Protein AF-0000000087148753 (afdb_homodimer)

Solvent-accessible surface area (backbone atoms only — not comparable to full-atom values): 14648 Å² total; per-residue (Å²): 104,34,32,36,29,50,37,60,86,54,74,33,38,34,55,34,51,36,53,43,49,53,50,16,62,44,61,68,29,41,32,33,37,38,36,49,36,58,39,89,50,54,66,66,56,50,50,50,52,49,48,50,47,49,29,72,44,61,61,63,65,78,74,50,46,77,41,78,38,68,36,71,54,53,94,77,53,53,53,61,51,65,26,47,51,52,50,49,52,40,65,72,70,57,41,62,32,37,32,32,56,31,52,58,64,38,91,91,64,56,36,46,68,39,64,36,51,47,50,38,70,25,62,52,91,44,35,34,33,39,24,68,25,59,71,71,74,81,126,104,35,31,37,28,50,39,60,84,54,76,36,37,35,54,36,52,36,51,44,49,52,50,14,61,44,62,68,29,40,34,33,38,38,36,48,35,58,38,90,48,54,65,66,57,49,49,50,50,49,48,48,47,49,31,72,44,60,61,64,63,79,74,51,46,79,40,79,39,69,36,70,52,53,94,76,55,51,52,62,51,63,27,48,49,53,50,49,51,42,64,74,69,60,38,63,32,38,31,33,55,31,51,58,66,36,89,90,66,55,37,48,68,40,64,36,49,46,49,38,68,25,63,53,92,44,36,35,33,39,24,68,24,59,71,73,75,84,126

Secondary structure (DSSP, 8-state):
-EEEEEE-S-GGGHHHHHHHHHHHHHTT-EEEEEEEEETTS-HHHHHHHHHHHHHHHHS--TTEEEEEEEE---SS--HHHHHHHHHHHHHHH--SEEEEEEE---SS------HHHHHHHHH-SS-EEEEEE------/-EEEEEE-S-GGGHHHHHHHHHHHHHTT-EEEEEEEEETTS-HHHHHHHHHHHHHHHHS--TTEEEEEEEE---S---HHHHHHHHHHHHHHH--SEEEEEEE---SS------HHHHHHHHH-SS-EEEEEE------

Structure (mmCIF, N/CA/C/O backbone):
data_AF-0000000087148753-model_v1
#
loop_
_entity.id
_entity.type
_entity.pdbx_description
1 polymer 'Universal stress protein'
#
loop_
_atom_site.group_PDB
_atom_site.id
_atom_site.type_symbol
_atom_site.label_atom_id
_atom_site.label_alt_id
_atom_site.label_comp_id
_atom_site.label_asym_id
_atom_site.label_entity_id
_atom_site.label_seq_id
_atom_site.pdbx_PDB_ins_code
_atom_site.Cartn_x
_atom_site.Cartn_y
_atom_site.Cartn_z
_atom_site.occupancy
_atom_site.B_iso_or_equiv
_atom_site.auth_seq_id
_atom_site.auth_comp_id
_atom_site.auth_asym_id
_atom_site.auth_atom_id
_atom_site.pdbx_PDB_model_num
ATOM 1 N N . MET A 1 1 ? 13.992 10.703 -6.164 1 91.69 1 MET A N 1
ATOM 2 C CA . MET A 1 1 ? 12.805 9.906 -5.863 1 91.69 1 MET A CA 1
ATOM 3 C C . MET A 1 1 ? 12.195 10.328 -4.527 1 91.69 1 MET A C 1
ATOM 5 O O . MET A 1 1 ? 12.914 10.789 -3.633 1 91.69 1 MET A O 1
ATOM 9 N N . VAL A 1 2 ? 10.867 10.383 -4.402 1 95.38 2 VAL A N 1
ATOM 10 C CA . VAL A 1 2 ? 10.18 10.953 -3.246 1 95.38 2 VAL A CA 1
ATOM 11 C C . VAL A 1 2 ? 9.133 9.977 -2.73 1 95.38 2 VAL A C 1
ATOM 13 O O . VAL A 1 2 ? 8.477 9.281 -3.518 1 95.38 2 VAL A O 1
ATOM 16 N N . ILE A 1 3 ? 9.023 9.883 -1.416 1 96.69 3 ILE A N 1
ATOM 17 C CA . ILE A 1 3 ? 7.926 9.172 -0.767 1 96.69 3 ILE A CA 1
ATOM 18 C C . ILE A 1 3 ? 7.094 10.156 0.057 1 96.69 3 ILE A C 1
ATOM 20 O O . ILE A 1 3 ? 7.641 10.977 0.795 1 96.69 3 ILE A O 1
ATOM 24 N N . LEU A 1 4 ? 5.758 10.125 -0.156 1 96.94 4 LEU A N 1
ATOM 25 C CA . LEU A 1 4 ? 4.82 10.977 0.573 1 96.94 4 LEU A CA 1
ATOM 26 C C . LEU A 1 4 ? 4.082 10.18 1.643 1 96.94 4 LEU A C 1
ATOM 28 O O . LEU A 1 4 ? 3.428 9.18 1.336 1 96.94 4 LEU A O 1
ATOM 32 N N . ALA A 1 5 ? 4.273 10.586 2.84 1 96.19 5 ALA A N 1
ATOM 33 C CA . ALA A 1 5 ? 3.502 10.008 3.934 1 96.19 5 ALA A CA 1
ATOM 34 C C . ALA A 1 5 ? 2.465 10.992 4.461 1 96.19 5 ALA A C 1
ATOM 36 O O . ALA A 1 5 ? 2.803 12.125 4.816 1 96.19 5 ALA A O 1
ATOM 37 N N . ALA A 1 6 ? 1.236 10.578 4.445 1 93.12 6 ALA A N 1
ATOM 38 C CA . ALA A 1 6 ? 0.162 11.398 4.996 1 93.12 6 ALA A CA 1
ATOM 39 C C . ALA A 1 6 ? -0.264 10.891 6.371 1 93.12 6 ALA A C 1
ATOM 41 O O . ALA A 1 6 ? -0.646 9.727 6.523 1 93.12 6 ALA A O 1
ATOM 42 N N . ILE A 1 7 ? -0.202 11.781 7.344 1 87.75 7 ILE A N 1
ATOM 43 C CA . ILE A 1 7 ? -0.542 11.391 8.703 1 87.75 7 ILE A CA 1
ATOM 44 C C . ILE A 1 7 ? -1.475 12.422 9.328 1 87.75 7 ILE A C 1
ATOM 46 O O . ILE A 1 7 ? -1.588 13.547 8.82 1 87.75 7 ILE A O 1
ATOM 50 N N . ASP A 1 8 ? -2.238 11.922 10.281 1 78.56 8 ASP A N 1
ATOM 51 C CA . ASP A 1 8 ? -3.072 12.836 11.062 1 78.56 8 ASP A CA 1
ATOM 52 C C . ASP A 1 8 ? -2.502 13.039 12.461 1 78.56 8 ASP A C 1
ATOM 54 O O . ASP A 1 8 ? -1.302 12.867 12.68 1 78.56 8 ASP A O 1
ATOM 58 N N . ARG A 1 9 ? -3.379 13.492 13.367 1 66.31 9 ARG A N 1
ATOM 59 C CA . ARG A 1 9 ? -2.9 13.867 14.703 1 66.31 9 ARG A CA 1
ATOM 60 C C . ARG A 1 9 ? -2.891 12.656 15.633 1 66.31 9 ARG A C 1
ATOM 62 O O . ARG A 1 9 ? -2.453 12.758 16.781 1 66.31 9 ARG A O 1
ATOM 69 N N . ASP A 1 10 ? -3.35 11.586 15.07 1 70.31 10 ASP A N 1
ATOM 70 C CA . ASP A 1 10 ? -3.424 10.391 15.906 1 70.31 10 ASP A CA 1
ATOM 71 C C . ASP A 1 10 ? -2.041 9.781 16.125 1 70.31 10 ASP A C 1
ATOM 73 O O . ASP A 1 10 ? -1.29 9.586 15.156 1 70.31 10 ASP A O 1
ATOM 77 N N . PRO A 1 11 ? -1.645 9.547 17.391 1 65.75 11 PRO A N 1
ATOM 78 C CA . PRO A 1 11 ? -0.365 8.898 17.688 1 65.75 11 PRO A CA 1
ATOM 79 C C . PRO A 1 11 ? -0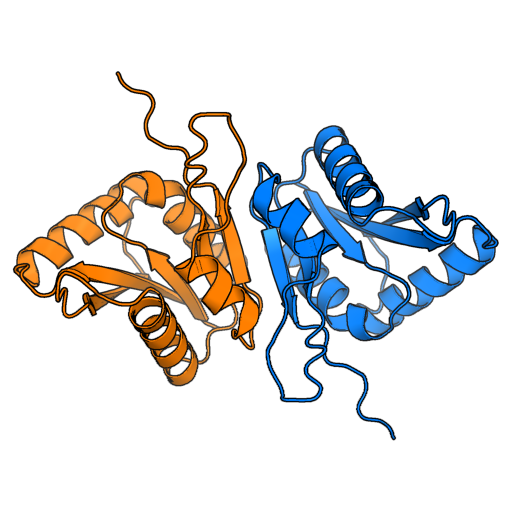.205 7.547 17 1 65.75 11 PRO A C 1
ATOM 81 O O . PRO A 1 11 ? 0.917 7.062 16.844 1 65.75 11 PRO A O 1
ATOM 84 N N . GLY A 1 12 ? -1.304 6.961 16.703 1 73.5 12 GLY A N 1
ATOM 85 C CA . GLY A 1 12 ? -1.252 5.691 15.992 1 73.5 12 GLY A CA 1
ATOM 86 C C . GLY A 1 12 ? -0.587 5.793 14.633 1 73.5 12 GLY A C 1
ATOM 87 O O . GLY A 1 12 ? -0.308 4.773 13.992 1 73.5 12 GLY A O 1
ATOM 88 N N . CYS A 1 13 ? -0.195 7.043 14.289 1 84.06 13 CYS A N 1
ATOM 89 C CA . CYS A 1 13 ? 0.396 7.203 12.969 1 84.06 13 CYS A CA 1
ATOM 90 C C . CYS A 1 13 ? 1.899 6.957 13.008 1 84.06 13 CYS A C 1
ATOM 92 O O . CYS A 1 13 ? 2.578 7.074 11.984 1 84.06 13 CYS A O 1
ATOM 94 N N . LYS A 1 14 ? 2.43 6.648 14.156 1 87.12 14 LYS A N 1
ATOM 95 C CA . LYS A 1 14 ? 3.855 6.355 14.289 1 87.12 14 LYS A CA 1
ATOM 96 C C . LYS A 1 14 ? 4.289 5.273 13.305 1 87.12 14 LYS A C 1
ATOM 98 O O . LYS A 1 14 ? 5.352 5.379 12.688 1 87.12 14 LYS A O 1
ATOM 103 N N . GLY A 1 15 ? 3.447 4.293 13.203 1 90.69 15 GLY A N 1
ATOM 104 C CA . GLY A 1 15 ? 3.756 3.223 12.266 1 90.69 15 GLY A CA 1
ATOM 105 C C . GLY A 1 15 ? 3.848 3.693 10.828 1 90.69 15 GLY A C 1
ATOM 106 O O . GLY A 1 15 ? 4.66 3.182 10.055 1 90.69 15 GLY A O 1
ATOM 107 N N . VAL A 1 16 ? 3.016 4.629 10.484 1 93.75 16 VAL A N 1
ATOM 108 C CA . VAL A 1 16 ? 3.027 5.188 9.141 1 93.75 16 VAL A CA 1
ATOM 109 C C . VAL A 1 16 ? 4.352 5.902 8.883 1 93.75 16 VAL A C 1
ATOM 111 O O . VAL A 1 16 ? 4.988 5.695 7.848 1 93.75 16 VAL A O 1
ATOM 114 N N . VAL A 1 17 ? 4.77 6.668 9.859 1 92.56 17 VAL A N 1
ATOM 115 C CA . VAL A 1 17 ? 6.016 7.422 9.742 1 92.56 17 VAL A CA 1
ATOM 116 C C . VAL A 1 17 ? 7.199 6.461 9.688 1 92.56 17 VAL A C 1
ATOM 118 O O . VAL A 1 17 ? 8.094 6.613 8.852 1 92.56 17 VAL A O 1
ATOM 121 N N . GLU A 1 18 ? 7.238 5.473 10.508 1 93.12 18 GLU A N 1
ATOM 122 C CA . GLU A 1 18 ? 8.32 4.492 10.547 1 93.12 18 GLU A CA 1
ATOM 123 C C . GLU A 1 18 ? 8.43 3.744 9.219 1 93.12 18 GLU A C 1
ATOM 125 O O . GLU A 1 18 ? 9.531 3.576 8.688 1 93.12 18 GLU A O 1
ATOM 130 N N . THR A 1 19 ? 7.309 3.318 8.758 1 94.81 19 THR A N 1
ATOM 131 C CA . THR A 1 19 ? 7.289 2.594 7.492 1 94.81 19 THR A CA 1
ATOM 132 C C . THR A 1 19 ? 7.785 3.479 6.352 1 94.81 19 THR A C 1
ATOM 134 O O . THR A 1 19 ? 8.602 3.049 5.535 1 94.81 19 THR A O 1
ATOM 137 N N . ALA A 1 20 ? 7.297 4.699 6.293 1 95.56 20 ALA A N 1
ATOM 138 C CA . ALA A 1 20 ? 7.711 5.641 5.254 1 95.56 20 ALA A CA 1
ATOM 139 C C . ALA A 1 20 ? 9.211 5.914 5.328 1 95.56 20 ALA A C 1
ATOM 141 O O . ALA A 1 20 ? 9.891 5.969 4.297 1 95.56 20 ALA A O 1
ATOM 142 N N . ASP A 1 21 ? 9.727 6.062 6.539 1 93.94 21 ASP A N 1
ATOM 143 C CA . ASP A 1 21 ? 11.148 6.328 6.734 1 93.94 21 ASP A CA 1
ATOM 144 C C . ASP A 1 21 ? 11.992 5.133 6.297 1 93.94 21 ASP A C 1
ATOM 146 O O . ASP A 1 21 ? 13.031 5.301 5.652 1 93.94 21 ASP A O 1
ATOM 150 N N . ASP A 1 22 ? 11.578 3.963 6.691 1 93.06 22 ASP A N 1
ATOM 151 C CA . ASP A 1 22 ? 12.281 2.744 6.305 1 93.06 22 ASP A CA 1
ATOM 152 C C . ASP A 1 22 ? 12.375 2.625 4.785 1 93.06 22 ASP A C 1
A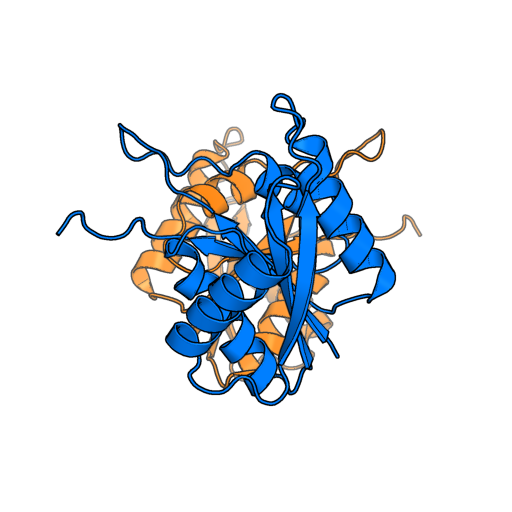TOM 154 O O . ASP A 1 22 ? 13.445 2.33 4.246 1 93.06 22 ASP A O 1
ATOM 158 N N . LEU A 1 23 ? 11.289 2.875 4.113 1 94.31 23 LEU A N 1
ATOM 159 C CA . LEU A 1 23 ? 11.25 2.807 2.656 1 94.31 23 LEU A CA 1
ATOM 160 C C . LEU A 1 23 ? 12.141 3.883 2.039 1 94.31 23 LEU A C 1
ATOM 162 O O . LEU A 1 23 ? 12.938 3.6 1.142 1 94.31 23 LEU A O 1
ATOM 166 N N . ALA A 1 24 ? 11.945 5.059 2.523 1 94.12 24 ALA A N 1
ATOM 167 C CA . ALA A 1 24 ? 12.711 6.184 1.991 1 94.12 24 ALA A CA 1
ATOM 168 C C . ALA A 1 24 ? 14.211 5.945 2.131 1 94.12 24 ALA A C 1
ATOM 170 O O . ALA A 1 24 ? 14.977 6.172 1.188 1 94.12 24 ALA A O 1
ATOM 171 N N . THR A 1 25 ? 14.633 5.516 3.285 1 91.94 25 THR A N 1
ATOM 172 C CA . THR A 1 25 ? 16.047 5.262 3.566 1 91.94 25 THR A CA 1
ATOM 173 C C . THR A 1 25 ? 16.562 4.117 2.703 1 91.94 25 THR A C 1
ATOM 175 O O . THR A 1 25 ? 17.641 4.23 2.102 1 91.94 25 THR A O 1
ATOM 178 N N . SER A 1 26 ? 15.852 3.045 2.613 1 91.88 26 SER A N 1
ATOM 179 C CA . SER A 1 26 ? 16.281 1.858 1.885 1 91.88 26 SER A CA 1
ATOM 180 C C . SER A 1 26 ? 16.375 2.129 0.386 1 91.88 26 SER A C 1
ATOM 182 O O . SER A 1 26 ? 17.203 1.557 -0.309 1 91.88 26 SER A O 1
ATOM 184 N N . MET A 1 27 ? 15.508 3.012 -0.062 1 92.69 27 MET A N 1
ATOM 185 C CA . MET A 1 27 ? 15.453 3.26 -1.499 1 92.69 27 MET A CA 1
ATOM 186 C C . MET A 1 27 ? 16.125 4.582 -1.854 1 92.69 27 MET A C 1
ATOM 188 O O . MET A 1 27 ? 16.047 5.039 -2.994 1 92.69 27 MET A O 1
ATOM 192 N N . ASP A 1 28 ? 16.703 5.211 -0.836 1 92.19 28 ASP A N 1
ATOM 193 C CA . ASP A 1 28 ? 17.391 6.488 -1.011 1 92.19 28 ASP A CA 1
ATOM 194 C C . ASP A 1 28 ? 16.453 7.539 -1.593 1 92.19 28 ASP A C 1
ATOM 196 O O . ASP A 1 28 ? 16.766 8.18 -2.598 1 92.19 28 ASP A O 1
ATOM 200 N N . MET A 1 29 ? 15.32 7.648 -1.012 1 93.38 29 MET A N 1
ATOM 201 C CA . MET A 1 29 ? 14.305 8.609 -1.42 1 93.38 29 MET A CA 1
ATOM 202 C C . MET A 1 29 ? 14.172 9.734 -0.399 1 93.38 29 MET A C 1
ATOM 204 O O . MET A 1 29 ? 14.508 9.555 0.773 1 93.38 29 MET A O 1
ATOM 208 N N . GLU A 1 30 ? 13.688 10.891 -0.828 1 94.38 30 GLU A N 1
ATOM 209 C CA . GLU A 1 30 ? 13.273 11.961 0.073 1 94.38 30 GLU A CA 1
ATOM 210 C C . GLU A 1 30 ? 11.93 11.641 0.729 1 94.38 30 GLU A C 1
ATOM 212 O O . GLU A 1 30 ? 11.016 11.141 0.073 1 94.38 30 GLU A O 1
ATOM 217 N N . LEU A 1 31 ? 11.891 11.906 1.996 1 95.62 31 LEU A N 1
ATOM 218 C CA . LEU A 1 31 ? 10.648 11.68 2.729 1 95.62 31 LEU A CA 1
ATOM 219 C C . LEU A 1 31 ? 9.906 12.992 2.959 1 95.62 31 LEU A C 1
ATOM 221 O O . LEU A 1 31 ? 10.453 13.922 3.564 1 95.62 31 LEU A O 1
ATOM 225 N N . VAL A 1 32 ? 8.703 13.078 2.455 1 95.25 32 VAL A N 1
ATOM 226 C CA . VAL A 1 32 ? 7.797 14.195 2.719 1 95.25 32 VAL A CA 1
ATOM 227 C C . VAL A 1 32 ? 6.664 13.734 3.631 1 95.25 32 VAL A C 1
ATOM 229 O O . VAL A 1 32 ? 5.953 12.773 3.314 1 95.25 32 VAL A O 1
ATOM 232 N N . ILE A 1 33 ? 6.559 14.367 4.719 1 93.88 33 ILE A N 1
ATOM 233 C CA . ILE A 1 33 ? 5.465 14.078 5.637 1 93.88 33 ILE A CA 1
ATOM 234 C C . ILE A 1 33 ? 4.414 15.18 5.562 1 93.88 33 ILE A C 1
ATOM 236 O O . ILE A 1 33 ? 4.719 16.344 5.816 1 93.88 33 ILE A O 1
ATOM 240 N N . LEU A 1 34 ? 3.277 14.797 5.172 1 91.56 34 LEU A N 1
ATOM 241 C CA . LEU A 1 34 ? 2.141 15.703 5.129 1 91.56 34 LEU A CA 1
ATOM 242 C C . LEU A 1 34 ? 1.236 15.5 6.34 1 91.56 34 LEU A C 1
ATOM 244 O O . LEU A 1 34 ? 0.608 14.453 6.48 1 91.56 34 LEU A O 1
ATOM 248 N N . HIS A 1 35 ? 1.179 16.422 7.172 1 87.25 35 HIS A N 1
ATOM 249 C CA . HIS A 1 35 ? 0.334 16.375 8.359 1 87.25 35 HIS A CA 1
ATOM 250 C C . HIS A 1 35 ? -0.972 17.125 8.141 1 87.25 35 HIS A C 1
ATOM 252 O O . HIS A 1 35 ? -0.966 18.344 7.973 1 87.25 35 HIS A O 1
ATOM 258 N N . VAL A 1 36 ? -1.986 16.422 8.164 1 80 36 VAL A N 1
ATOM 259 C CA . VAL A 1 36 ? -3.305 17.016 7.988 1 80 36 VAL A CA 1
ATOM 260 C C . VAL A 1 36 ? -3.855 17.453 9.344 1 80 36 VAL A C 1
ATOM 262 O O . VAL A 1 36 ? -4.062 16.625 10.234 1 80 36 VAL A O 1
ATOM 265 N N . VAL A 1 37 ? -4.016 18.703 9.531 1 75.56 37 VAL A N 1
ATOM 266 C CA . VAL A 1 37 ? -4.457 19.25 10.82 1 75.56 37 VAL A CA 1
ATOM 267 C C . VAL A 1 37 ? -5.758 20.031 10.625 1 75.56 37 VAL A C 1
ATOM 269 O O . VAL A 1 37 ? -6.008 20.578 9.555 1 75.56 37 VAL A O 1
ATOM 272 N N . PRO A 1 38 ? -6.551 19.938 11.734 1 66.69 38 PRO A N 1
ATOM 273 C CA . PRO A 1 38 ? -7.746 20.781 11.648 1 66.69 38 PRO A CA 1
ATOM 274 C C . PRO A 1 38 ? -7.418 22.266 11.492 1 66.69 38 PRO A C 1
ATOM 276 O O . PRO A 1 38 ? -6.395 22.734 12 1 66.69 38 PRO A O 1
ATOM 279 N N . GLU A 1 39 ? -8.031 22.953 10.555 1 63.56 39 GLU A N 1
ATOM 280 C CA . GLU A 1 39 ? -7.82 24.359 10.219 1 63.56 39 GLU A CA 1
ATOM 281 C C . GLU A 1 39 ? -7.758 25.219 11.477 1 63.56 39 GLU A C 1
ATOM 283 O O . GLU A 1 39 ? -7.004 26.203 11.531 1 63.56 39 GLU A O 1
ATOM 288 N N . GLU A 1 40 ? -8.633 24.891 12.422 1 60.44 40 GLU A N 1
ATOM 289 C CA . GLU A 1 40 ? -8.711 25.797 13.562 1 60.44 40 GLU A CA 1
ATOM 290 C C . GLU A 1 40 ? -7.457 25.703 14.43 1 60.44 40 GLU A C 1
ATOM 292 O O . GLU A 1 40 ? -7.289 26.484 15.367 1 60.44 40 GLU A O 1
ATOM 297 N N . GLY A 1 41 ? -6.539 25 13.945 1 59.75 41 GLY A N 1
ATOM 298 C CA . GLY A 1 41 ? -5.422 24.875 14.867 1 59.75 41 GLY A CA 1
ATOM 299 C C . GLY A 1 41 ? -4.258 25.781 14.531 1 59.75 41 GLY A C 1
ATOM 300 O O . GLY A 1 41 ? -4.234 26.406 13.469 1 59.75 41 GLY A O 1
ATOM 301 N N . ASP A 1 42 ? -3.605 26.203 15.578 1 66.81 42 ASP A N 1
ATOM 302 C CA . ASP A 1 42 ? -2.352 26.938 15.445 1 66.81 42 ASP A CA 1
ATOM 303 C C . ASP A 1 42 ? -1.318 26.141 14.664 1 66.81 42 ASP A C 1
ATOM 305 O O . ASP A 1 42 ? -1.026 24.984 15.016 1 66.81 42 ASP A O 1
ATOM 309 N N . GLU A 1 43 ? -0.989 26.672 13.453 1 72.94 43 GLU A N 1
ATOM 310 C CA . GLU A 1 43 ? -0.002 26.031 12.594 1 72.94 43 GLU A CA 1
ATOM 311 C C . GLU A 1 43 ? 1.251 25.656 13.383 1 72.94 43 GLU A C 1
ATOM 313 O O . GLU A 1 43 ? 1.844 24.594 13.148 1 72.94 43 GLU A O 1
ATOM 318 N N . GLU A 1 44 ? 1.552 26.594 14.289 1 78.69 44 GLU A N 1
ATOM 319 C CA . GLU A 1 44 ? 2.754 26.328 15.07 1 78.69 44 GLU A CA 1
ATOM 320 C C . GLU A 1 44 ? 2.562 25.125 15.984 1 78.69 44 GLU A C 1
ATOM 322 O O . GLU A 1 44 ? 3.463 24.297 16.125 1 78.69 44 GLU A O 1
ATOM 327 N N . GLY A 1 45 ? 1.424 25.109 16.594 1 80.44 45 GLY A N 1
ATOM 328 C CA . GLY A 1 45 ? 1.119 23.969 17.453 1 80.44 45 GLY A CA 1
ATOM 329 C C . GLY A 1 45 ? 1.047 22.656 16.688 1 80.44 45 GLY A C 1
ATOM 330 O O . GLY A 1 45 ? 1.552 21.641 17.156 1 80.44 45 GLY A O 1
ATOM 331 N N . ALA A 1 46 ? 0.518 22.844 15.555 1 77.62 46 ALA A N 1
ATOM 332 C CA . ALA A 1 46 ? 0.412 21.656 14.711 1 77.62 46 ALA A CA 1
ATOM 333 C C . ALA A 1 46 ? 1.792 21.172 14.281 1 77.62 46 ALA A C 1
ATOM 335 O O . ALA A 1 46 ? 2.053 19.953 14.266 1 77.62 46 ALA A O 1
ATOM 336 N N . ARG A 1 47 ? 2.629 22.047 13.961 1 81.38 47 ARG A N 1
ATOM 337 C CA . ARG A 1 47 ? 3.984 21.688 13.547 1 81.38 47 ARG A CA 1
ATOM 338 C C . ARG A 1 47 ? 4.746 21.016 14.68 1 81.38 47 ARG A C 1
ATOM 340 O O . ARG A 1 47 ? 5.492 20.062 14.461 1 81.38 47 ARG A O 1
ATOM 347 N N . GLU A 1 48 ? 4.555 21.562 15.844 1 84.06 48 GLU A N 1
ATOM 348 C CA . GLU A 1 48 ? 5.223 20.984 17 1 84.06 48 GLU A CA 1
ATOM 349 C C . GLU A 1 48 ? 4.719 19.562 17.266 1 84.06 48 GLU A C 1
ATOM 351 O O . GLU A 1 48 ? 5.508 18.672 17.562 1 84.06 48 GLU A O 1
ATOM 356 N N . GLU A 1 49 ? 3.512 19.453 17.156 1 81.94 49 GLU A N 1
ATOM 357 C CA . GLU A 1 49 ? 2.896 18.141 17.406 1 81.94 49 GLU A CA 1
ATOM 358 C C . GLU A 1 49 ? 3.416 17.094 16.422 1 81.94 49 GLU A C 1
ATOM 360 O O . GLU A 1 49 ? 3.803 15.992 16.828 1 81.94 49 GLU A O 1
ATOM 365 N N . VAL A 1 50 ? 3.434 17.484 15.188 1 81.5 50 VAL A N 1
ATOM 366 C CA . VAL A 1 50 ? 3.861 16.531 14.18 1 81.5 50 VAL A CA 1
ATOM 367 C C . VAL A 1 50 ? 5.355 16.25 14.328 1 81.5 50 VAL A C 1
ATOM 369 O O . VAL A 1 50 ? 5.812 15.125 14.125 1 81.5 50 VAL A O 1
ATOM 372 N N . THR A 1 51 ? 6.047 17.297 14.641 1 85.88 51 THR A N 1
ATOM 373 C CA . THR A 1 51 ? 7.477 17.125 14.852 1 85.88 51 THR A CA 1
ATOM 374 C C . THR A 1 51 ? 7.738 16.094 15.953 1 85.88 51 THR A C 1
ATOM 376 O O . THR A 1 51 ? 8.633 15.258 15.828 1 85.88 51 THR A O 1
ATOM 379 N N . GLU A 1 52 ? 6.965 16.188 16.938 1 86.44 52 GLU A N 1
ATOM 380 C CA . GLU A 1 52 ? 7.113 15.242 18.031 1 86.44 52 GLU A CA 1
ATOM 381 C C . GLU A 1 52 ? 6.773 13.82 17.594 1 86.44 52 GLU A C 1
ATOM 383 O O . GLU A 1 52 ? 7.453 12.867 17.984 1 86.44 52 GLU A O 1
ATOM 388 N N . ILE A 1 53 ? 5.785 13.688 16.859 1 82.94 53 ILE A N 1
ATOM 389 C CA . ILE A 1 53 ? 5.379 12.383 16.359 1 82.94 53 ILE A CA 1
ATOM 390 C C . ILE A 1 53 ? 6.492 11.789 15.492 1 82.94 53 ILE A C 1
ATOM 392 O O . ILE A 1 53 ? 6.875 10.625 15.672 1 82.94 53 ILE A O 1
ATOM 396 N N . VAL A 1 54 ? 6.992 12.586 14.617 1 87 54 VAL A N 1
ATOM 397 C CA . VAL A 1 54 ? 8.023 12.141 13.688 1 87 54 VAL A CA 1
ATOM 398 C C . VAL A 1 54 ? 9.297 11.805 14.445 1 87 54 VAL A C 1
ATOM 400 O O . VAL A 1 54 ? 9.922 10.773 14.211 1 87 54 VAL A O 1
ATOM 403 N N . ARG A 1 55 ? 9.617 12.656 15.391 1 88.12 55 ARG A N 1
ATOM 404 C CA . ARG A 1 55 ? 10.82 12.422 16.188 1 88.12 55 ARG A CA 1
ATOM 405 C C . ARG A 1 55 ? 10.688 11.141 17.016 1 88.12 55 ARG A C 1
ATOM 407 O O . ARG A 1 55 ? 11.656 10.391 17.156 1 88.12 55 ARG A O 1
ATOM 414 N N . SER A 1 56 ? 9.57 10.984 17.547 1 87.62 56 SER A N 1
ATOM 415 C CA . SER A 1 56 ? 9.328 9.789 18.344 1 87.62 56 SER A CA 1
ATOM 416 C C . SER A 1 56 ? 9.375 8.531 17.469 1 87.62 56 SER A C 1
ATOM 418 O O . SER A 1 56 ? 9.75 7.457 17.953 1 87.62 56 SER A O 1
ATOM 420 N N . ALA A 1 57 ? 9.055 8.703 16.281 1 85.5 57 ALA A N 1
ATOM 421 C CA . ALA A 1 57 ? 8.984 7.559 15.375 1 85.5 57 ALA A CA 1
ATOM 422 C C . ALA A 1 57 ? 10.352 7.23 14.797 1 85.5 57 ALA A C 1
ATOM 424 O O . ALA A 1 57 ? 10.742 6.062 14.719 1 85.5 57 ALA A O 1
ATOM 425 N N . ILE A 1 58 ? 11.125 8.281 14.359 1 85.62 58 ILE A N 1
ATOM 426 C CA . ILE A 1 58 ? 12.32 7.969 13.578 1 85.62 58 ILE A CA 1
ATOM 427 C C . ILE A 1 58 ? 13.531 8.688 14.164 1 85.62 58 ILE A C 1
ATOM 429 O O . ILE A 1 58 ? 14.641 8.562 13.656 1 85.62 58 ILE A O 1
ATOM 433 N N . GLY A 1 59 ? 13.312 9.32 15.305 1 82.81 59 GLY A N 1
ATOM 434 C CA . GLY A 1 59 ? 14.406 9.938 16.031 1 82.81 59 GLY A CA 1
ATOM 435 C C . GLY A 1 59 ? 14.852 11.258 15.43 1 82.81 59 GLY A C 1
ATOM 436 O O . GLY A 1 59 ? 14.664 12.32 16.031 1 82.81 59 GLY A O 1
ATOM 437 N N . ASP A 1 60 ? 15.555 11.188 14.195 1 77.25 60 ASP A N 1
ATOM 438 C CA . ASP A 1 60 ? 16.078 12.398 13.578 1 77.25 60 ASP A CA 1
ATOM 439 C C . ASP A 1 60 ? 15.266 12.789 12.344 1 77.25 60 ASP A C 1
ATOM 441 O O . ASP A 1 60 ? 14.828 11.93 11.586 1 77.25 60 ASP A O 1
ATOM 445 N N . LEU A 1 61 ? 14.984 14.086 12.312 1 79.69 61 LEU A N 1
ATOM 446 C CA . LEU A 1 61 ? 14.203 14.625 11.203 1 79.69 61 LEU A CA 1
ATOM 447 C C . LEU A 1 61 ? 15.102 14.984 10.031 1 79.69 61 LEU A C 1
ATOM 449 O O . LEU A 1 61 ? 14.664 15.633 9.078 1 79.69 61 LEU A O 1
ATOM 453 N N . GLU A 1 62 ? 16.328 14.586 10.117 1 78.44 62 GLU A N 1
ATOM 454 C CA . GLU A 1 62 ? 17.234 14.906 9.016 1 78.44 62 GLU A CA 1
ATOM 455 C C . GLU A 1 62 ? 16.75 14.289 7.711 1 78.44 62 GLU A C 1
ATOM 457 O O . GLU A 1 62 ? 16.453 13.094 7.652 1 78.44 62 GLU A O 1
ATOM 462 N N . GLY A 1 63 ? 16.547 15.094 6.656 1 80.69 63 GLY A N 1
ATOM 463 C CA . GLY A 1 63 ? 16.156 14.617 5.34 1 80.69 63 GLY A CA 1
ATOM 464 C C . GLY A 1 63 ? 14.648 14.484 5.18 1 80.69 63 GLY A C 1
ATOM 465 O O . GLY A 1 63 ? 14.172 14.016 4.148 1 80.69 63 GLY A O 1
ATOM 466 N N . VAL A 1 64 ? 13.961 14.781 6.309 1 88.56 64 VAL A N 1
ATOM 467 C CA . VAL A 1 64 ? 12.508 14.727 6.258 1 88.56 64 VAL A CA 1
ATOM 468 C C . VAL A 1 64 ? 11.945 16.109 5.934 1 88.56 64 VAL A C 1
ATOM 470 O O . VAL A 1 64 ? 12.289 17.094 6.586 1 88.56 64 VAL A O 1
ATOM 473 N N . ASP A 1 65 ? 11.148 16.234 4.84 1 90.38 65 ASP A N 1
ATOM 474 C CA . ASP A 1 65 ? 10.391 17.438 4.527 1 90.38 65 ASP A CA 1
ATOM 475 C C . ASP A 1 65 ? 9.008 17.406 5.16 1 90.38 65 ASP A C 1
ATOM 477 O O . ASP A 1 65 ? 8.117 16.688 4.684 1 90.38 65 ASP A O 1
ATOM 481 N N . LEU A 1 66 ? 8.875 18.109 6.172 1 85.31 66 LEU A N 1
ATOM 482 C CA . LEU A 1 66 ? 7.609 18.141 6.891 1 85.31 66 LEU A CA 1
ATOM 483 C C . LEU A 1 66 ? 6.703 19.25 6.34 1 85.31 66 LEU A C 1
ATOM 485 O O . LEU A 1 66 ? 7.098 20.406 6.285 1 85.31 66 LEU A O 1
ATOM 489 N N . ARG A 1 67 ? 5.57 18.859 5.926 1 83.88 67 ARG A N 1
ATOM 490 C CA . ARG A 1 67 ? 4.566 19.781 5.414 1 83.88 67 ARG A CA 1
ATOM 491 C C . ARG A 1 67 ? 3.277 19.703 6.227 1 83.88 67 ARG A C 1
ATOM 493 O O . ARG A 1 67 ? 2.865 18.609 6.637 1 83.88 67 ARG A O 1
ATOM 500 N N . ILE A 1 68 ? 2.783 20.875 6.52 1 76.88 68 ILE A N 1
ATOM 501 C CA . ILE A 1 68 ? 1.53 20.953 7.262 1 76.88 68 ILE A CA 1
ATOM 502 C C . ILE A 1 68 ? 0.39 21.312 6.316 1 76.88 68 ILE A C 1
ATOM 504 O O . ILE A 1 68 ? 0.518 22.234 5.508 1 76.88 68 ILE A O 1
ATOM 508 N N . MET A 1 69 ? -0.596 20.562 6.301 1 75.12 69 MET A N 1
ATOM 509 C CA . MET A 1 69 ? -1.8 20.797 5.512 1 75.12 69 MET A CA 1
ATOM 510 C C . MET A 1 69 ? -2.994 21.094 6.414 1 75.12 69 MET A C 1
ATOM 512 O O . MET A 1 69 ? -3.568 20.172 7.004 1 75.12 69 MET A O 1
ATOM 516 N N . PRO A 1 70 ? -3.258 22.422 6.52 1 65.5 70 PRO A N 1
ATOM 517 C CA . PRO A 1 70 ? -4.473 22.734 7.273 1 65.5 70 PRO A CA 1
ATOM 518 C C . PRO A 1 70 ? -5.746 22.281 6.566 1 65.5 70 PRO A C 1
ATOM 520 O O . PRO A 1 70 ? -5.875 22.469 5.352 1 65.5 70 PRO A O 1
ATOM 523 N N . GLU A 1 71 ? -6.367 21.281 7.109 1 60.72 71 GLU A N 1
ATOM 524 C CA . GLU A 1 71 ? -7.672 20.906 6.566 1 60.72 71 GLU A CA 1
ATOM 525 C C . GLU A 1 71 ? -8.766 21.844 7.066 1 60.72 71 GLU A C 1
ATOM 527 O O . GLU A 1 71 ? -8.805 22.188 8.25 1 60.72 71 GLU A O 1
ATOM 532 N N . GLN A 1 72 ? -9.281 22.766 6.238 1 51.78 72 GLN A N 1
ATOM 533 C CA . GLN A 1 72 ? -10.43 23.547 6.695 1 51.78 72 GLN A CA 1
ATOM 534 C C . GLN A 1 72 ? -11.492 22.641 7.32 1 51.78 72 GLN A C 1
ATOM 536 O O . GLN A 1 72 ? -11.93 21.672 6.703 1 51.78 72 GLN A O 1
ATOM 541 N N . THR A 1 73 ? -11.242 22.375 8.469 1 44.94 73 THR A N 1
ATOM 542 C CA . THR A 1 73 ? -12.141 21.547 9.273 1 44.94 73 THR A CA 1
ATOM 543 C C . THR A 1 73 ? -13.578 22.047 9.156 1 44.94 73 THR A C 1
ATOM 545 O O . THR A 1 73 ? -13.961 23.031 9.805 1 44.94 73 THR A O 1
ATOM 548 N N . ARG A 1 74 ? -14.18 22.734 8.281 1 42.44 74 ARG A N 1
ATOM 549 C CA . ARG A 1 74 ? -15.602 22.75 8.586 1 42.44 74 ARG A CA 1
ATOM 550 C C . ARG A 1 74 ? -16.094 21.359 8.961 1 42.44 74 ARG A C 1
ATOM 552 O O . ARG A 1 74 ? -15.594 20.359 8.43 1 42.44 74 ARG A O 1
ATOM 559 N N . ARG A 1 75 ? -16.688 21.172 10.117 1 44.16 75 ARG A N 1
ATOM 560 C CA . ARG A 1 75 ? -17.344 20 10.664 1 44.16 75 ARG A CA 1
ATOM 561 C C . ARG A 1 75 ? -17.562 18.938 9.594 1 44.16 75 ARG A C 1
ATOM 563 O O . ARG A 1 75 ? -17.609 17.75 9.898 1 44.16 75 ARG A O 1
ATOM 570 N N . ASP A 1 76 ? -18.266 19.312 8.562 1 40.19 76 ASP A N 1
ATOM 571 C CA . ASP A 1 76 ? -18.719 18.406 7.504 1 40.19 76 ASP A CA 1
ATOM 572 C C . ASP A 1 76 ? -17.609 18.203 6.465 1 40.19 76 ASP A C 1
ATOM 574 O O . ASP A 1 76 ? -17.672 18.766 5.371 1 40.19 76 ASP A O 1
ATOM 578 N N . LEU A 1 77 ? -16.422 18.281 6.844 1 48.22 77 LEU A N 1
ATOM 579 C CA . LEU A 1 77 ? -15.461 18.125 5.754 1 48.22 77 LEU A CA 1
ATOM 580 C C . LEU A 1 77 ? -15.664 16.797 5.047 1 48.22 77 LEU A C 1
ATOM 582 O O . LEU A 1 77 ? -15.57 15.734 5.668 1 48.22 77 LEU A O 1
ATOM 586 N N . PRO A 1 78 ? -16.281 16.781 4.035 1 52.09 78 PRO A N 1
ATOM 587 C CA . PRO A 1 78 ? -16.531 15.539 3.309 1 52.09 78 PRO A CA 1
ATOM 588 C C . PRO A 1 78 ? -15.25 14.742 3.057 1 52.09 78 PRO A C 1
ATOM 590 O O . PRO A 1 78 ? -14.172 15.328 2.898 1 52.09 78 PRO A O 1
ATOM 593 N N . THR A 1 79 ? -15.047 13.562 3.699 1 56.31 79 THR A N 1
ATOM 594 C CA . THR A 1 79 ? -14.07 12.539 3.361 1 56.31 79 THR A CA 1
ATOM 595 C C . THR A 1 79 ? -13.414 12.836 2.014 1 56.31 79 THR A C 1
ATOM 597 O O . THR A 1 79 ? -12.203 12.695 1.864 1 56.31 79 THR A O 1
ATOM 600 N N . GLY A 1 80 ? -14.102 13.508 1.26 1 65.81 80 GLY A N 1
ATOM 601 C CA . GLY A 1 80 ? -13.641 13.781 -0.092 1 65.81 80 GLY A CA 1
ATOM 602 C C . GLY A 1 80 ? -12.594 14.875 -0.152 1 65.81 80 GLY A C 1
ATOM 603 O O . GLY A 1 80 ? -11.625 14.781 -0.914 1 65.81 80 GLY A O 1
ATOM 604 N N . ARG A 1 81 ? -12.562 15.734 0.897 1 76 81 ARG A N 1
ATOM 605 C CA . ARG A 1 81 ? -11.664 16.875 0.787 1 76 81 ARG A CA 1
ATOM 606 C C . ARG A 1 81 ? -10.25 16.516 1.221 1 76 81 ARG A C 1
ATOM 608 O O . ARG A 1 81 ? -9.273 16.891 0.569 1 76 81 ARG A O 1
ATOM 615 N N . THR A 1 82 ? -10.125 15.867 2.396 1 83.38 82 THR A N 1
ATOM 616 C CA . THR A 1 82 ? -8.812 15.453 2.877 1 83.38 82 THR A CA 1
ATOM 617 C C . THR A 1 82 ? -8.094 14.617 1.826 1 83.38 82 THR A C 1
ATOM 619 O O . THR A 1 82 ? -6.945 14.906 1.472 1 83.38 82 THR A O 1
ATOM 622 N N . ALA A 1 83 ? -8.797 13.672 1.323 1 88.38 83 ALA A N 1
ATOM 623 C CA . ALA A 1 83 ? -8.203 12.805 0.309 1 88.38 83 ALA A CA 1
ATOM 624 C C . ALA A 1 83 ? -7.805 13.602 -0.931 1 88.38 83 ALA A C 1
ATOM 626 O O . ALA A 1 83 ? -6.723 13.398 -1.485 1 88.38 83 ALA A O 1
ATOM 627 N N . ASN A 1 84 ? -8.703 14.484 -1.327 1 87.44 84 ASN A N 1
ATOM 628 C CA . ASN A 1 84 ? -8.43 15.297 -2.508 1 87.44 84 ASN A CA 1
ATOM 629 C C . ASN A 1 84 ? -7.195 16.172 -2.314 1 87.44 84 ASN A C 1
ATOM 631 O O . ASN A 1 84 ? -6.402 16.344 -3.242 1 87.44 84 ASN A O 1
ATOM 635 N N . HIS A 1 85 ? -7.066 16.688 -1.181 1 86.69 85 HIS A N 1
ATOM 636 C CA . HIS A 1 85 ? -5.895 17.5 -0.903 1 86.69 85 HIS A CA 1
ATOM 637 C C . HIS A 1 85 ? -4.617 16.672 -0.939 1 86.69 85 HIS A C 1
ATOM 639 O O . HIS A 1 85 ? -3.609 17.109 -1.509 1 86.69 85 HIS A O 1
ATOM 645 N N . ILE A 1 86 ? -4.625 15.531 -0.333 1 91 86 ILE A N 1
ATOM 646 C CA . ILE A 1 86 ? -3.465 14.648 -0.343 1 91 86 ILE A CA 1
ATOM 647 C C . ILE A 1 86 ? -3.105 14.281 -1.782 1 91 86 ILE A C 1
ATOM 649 O O . ILE A 1 86 ? -1.931 14.312 -2.16 1 91 86 ILE A O 1
ATOM 653 N N . LEU A 1 87 ? -4.148 14.008 -2.545 1 92.56 87 LEU A N 1
ATOM 654 C CA . LEU A 1 87 ? -3.934 13.648 -3.941 1 92.56 87 LEU A CA 1
ATOM 655 C C . LEU A 1 87 ? -3.387 14.828 -4.73 1 92.56 87 LEU A C 1
ATOM 657 O O . LEU A 1 87 ? -2.566 14.656 -5.637 1 92.56 87 LEU A O 1
ATOM 661 N N . GLN A 1 88 ? -3.85 16.016 -4.375 1 90.69 88 GLN A N 1
ATOM 662 C CA . GLN A 1 88 ? -3.324 17.203 -5.02 1 90.69 88 GLN A CA 1
ATOM 663 C C . GLN A 1 88 ? -1.846 17.406 -4.695 1 90.69 88 GLN A C 1
ATOM 665 O O . GLN A 1 88 ? -1.048 17.719 -5.578 1 90.69 88 GLN A O 1
ATOM 670 N N . VAL A 1 89 ? -1.489 17.219 -3.453 1 90.88 89 VAL A N 1
ATOM 671 C CA . VAL A 1 89 ? -0.091 17.328 -3.049 1 90.88 89 VAL A CA 1
ATOM 672 C C . VAL A 1 89 ? 0.737 16.281 -3.789 1 90.88 89 VAL A C 1
ATOM 674 O O . VAL A 1 89 ? 1.838 16.562 -4.262 1 90.88 89 VAL A O 1
ATOM 677 N N . ALA A 1 90 ? 0.199 15.07 -3.875 1 93.75 90 ALA A N 1
ATOM 678 C CA . ALA A 1 90 ? 0.879 14 -4.605 1 93.75 90 ALA A CA 1
ATOM 679 C C . ALA A 1 90 ? 1.093 14.383 -6.066 1 93.75 90 ALA A C 1
ATOM 681 O O . ALA A 1 90 ? 2.148 14.109 -6.641 1 93.75 90 ALA A O 1
ATOM 682 N N . GLU A 1 91 ? 0.099 14.953 -6.633 1 93.12 91 GLU A N 1
ATOM 683 C CA . GLU A 1 91 ? 0.22 15.398 -8.016 1 93.12 91 GLU A CA 1
ATOM 684 C C . GLU A 1 91 ? 1.324 16.438 -8.172 1 93.12 91 GLU A C 1
ATOM 686 O O . GLU A 1 91 ? 2.074 16.422 -9.148 1 93.12 91 GLU A O 1
ATOM 691 N N . ASP A 1 92 ? 1.439 17.312 -7.266 1 92.12 92 ASP A N 1
ATOM 692 C CA . ASP A 1 92 ? 2.398 18.406 -7.312 1 92.12 92 ASP A CA 1
ATOM 693 C C . ASP A 1 92 ? 3.826 17.906 -7.129 1 92.12 92 ASP A C 1
ATOM 695 O O . ASP A 1 92 ? 4.742 18.328 -7.836 1 92.12 92 ASP A O 1
ATOM 699 N N . ILE A 1 93 ? 4.066 16.969 -6.25 1 92.88 93 ILE A N 1
ATOM 700 C CA . ILE A 1 93 ? 5.434 16.578 -5.914 1 92.88 93 ILE A CA 1
ATOM 701 C C . ILE A 1 93 ? 5.812 15.32 -6.684 1 92.88 93 ILE A C 1
ATOM 703 O O . ILE A 1 93 ? 6.988 14.953 -6.742 1 92.88 93 ILE A O 1
ATOM 707 N N . ASP A 1 94 ? 4.785 14.609 -7.242 1 95 94 ASP A N 1
ATOM 708 C CA . ASP A 1 94 ? 4.992 13.43 -8.078 1 95 94 ASP A CA 1
ATOM 709 C C . ASP A 1 94 ? 5.793 12.367 -7.34 1 95 94 ASP A C 1
ATOM 711 O O . ASP A 1 94 ? 6.828 11.906 -7.828 1 95 94 ASP A O 1
ATOM 715 N N . PRO A 1 95 ? 5.305 11.914 -6.227 1 96.88 95 PRO A N 1
ATOM 716 C CA . PRO A 1 95 ? 6.027 10.906 -5.449 1 96.88 95 PRO A CA 1
ATOM 717 C C . PRO A 1 95 ? 6.062 9.547 -6.137 1 96.88 95 PRO A C 1
ATOM 719 O O . PRO A 1 95 ? 5.246 9.273 -7.02 1 96.88 95 PRO A O 1
ATOM 722 N N . ASP A 1 96 ? 7.02 8.719 -5.719 1 96.31 96 ASP A N 1
ATOM 723 C CA . ASP A 1 96 ? 7.109 7.34 -6.195 1 96.31 96 ASP A CA 1
ATOM 724 C C . ASP A 1 96 ? 6.195 6.418 -5.387 1 96.31 96 ASP A C 1
ATOM 726 O O . ASP A 1 96 ? 5.758 5.383 -5.887 1 96.31 96 ASP A O 1
ATOM 730 N N . TYR A 1 97 ? 5.934 6.836 -4.145 1 97.44 97 TYR A N 1
ATOM 731 C CA . TYR A 1 97 ? 5.047 6.109 -3.246 1 97.44 97 TYR A CA 1
ATOM 732 C C . TYR A 1 97 ? 4.25 7.066 -2.369 1 97.44 97 TYR A C 1
ATOM 734 O O . TYR A 1 97 ? 4.73 8.148 -2.031 1 97.44 97 TYR A O 1
ATOM 742 N N . ILE A 1 98 ? 3.084 6.641 -2.033 1 97.25 98 ILE A N 1
ATOM 743 C CA . ILE A 1 98 ? 2.299 7.273 -0.978 1 97.25 98 ILE A CA 1
ATOM 744 C C . ILE A 1 98 ? 2.107 6.293 0.178 1 97.25 98 ILE A C 1
ATOM 746 O O . ILE A 1 98 ? 1.784 5.121 -0.039 1 97.25 98 ILE A O 1
ATOM 750 N N . VAL A 1 99 ? 2.338 6.703 1.372 1 97 99 VAL A N 1
ATOM 751 C CA . VAL A 1 99 ? 2.121 5.891 2.564 1 97 99 VAL A CA 1
ATOM 752 C C . VAL A 1 99 ? 1.003 6.496 3.408 1 97 99 VAL A C 1
ATOM 754 O O . VAL A 1 99 ? 1.048 7.68 3.754 1 97 99 VAL A O 1
ATOM 757 N N . ILE A 1 100 ? 0.006 5.691 3.729 1 94.44 100 ILE A N 1
ATOM 758 C CA . ILE A 1 100 ? -1.122 6.156 4.527 1 94.44 100 ILE A CA 1
ATOM 759 C C . ILE A 1 100 ? -1.44 5.137 5.617 1 94.44 100 ILE A C 1
ATOM 761 O O . ILE A 1 100 ? -0.979 3.992 5.559 1 94.44 100 ILE A O 1
ATOM 765 N N . GLY A 1 101 ? -2.178 5.645 6.574 1 91 101 GLY A N 1
ATOM 766 C CA . GLY A 1 101 ? -2.613 4.77 7.648 1 91 101 GLY A CA 1
ATOM 767 C C . GLY A 1 101 ? -4.035 4.273 7.477 1 91 101 GLY A C 1
ATOM 768 O O . GLY A 1 101 ? -4.852 4.93 6.828 1 91 101 GLY A O 1
ATOM 769 N N . SER A 1 102 ? -4.301 3.119 7.977 1 81.69 102 SER A N 1
ATOM 770 C CA . SER A 1 102 ? -5.66 2.588 8.055 1 81.69 102 SER A CA 1
ATOM 771 C C . SER A 1 102 ? -6.027 2.213 9.484 1 81.69 102 SER A C 1
ATOM 773 O O . SER A 1 102 ? -5.195 1.699 10.227 1 81.69 102 SER A O 1
ATOM 775 N N . ARG A 1 103 ? -7.156 2.861 10.016 1 70.5 103 ARG A N 1
ATOM 776 C CA . ARG A 1 103 ? -7.617 2.57 11.367 1 70.5 103 ARG A CA 1
ATOM 777 C C . ARG A 1 103 ? -8.531 1.352 11.383 1 70.5 103 ARG A C 1
ATOM 779 O O . ARG A 1 103 ? -9.344 1.164 10.477 1 70.5 103 ARG A O 1
ATOM 786 N N . LYS A 1 104 ? -8.25 0.443 12.242 1 57.19 104 LYS A N 1
ATOM 787 C CA . LYS A 1 104 ? -9.117 -0.714 12.422 1 57.19 104 LYS A CA 1
ATOM 788 C C . LYS A 1 104 ? -10.273 -0.392 13.367 1 57.19 104 LYS A C 1
ATOM 790 O O . LYS A 1 104 ? -10.055 0.018 14.508 1 57.19 104 LYS A O 1
ATOM 795 N N . ARG A 1 105 ? -11.391 0.511 13.102 1 51.38 105 ARG A N 1
ATOM 796 C CA . ARG A 1 105 ? -12.422 0.771 14.094 1 51.38 105 ARG A CA 1
ATOM 797 C C . ARG A 1 105 ? -13.164 -0.512 14.469 1 51.38 105 ARG A C 1
ATOM 799 O O . ARG A 1 105 ? -14 -0.513 15.367 1 51.38 105 ARG A O 1
ATOM 806 N N . THR A 1 106 ? -12.961 -1.661 14.523 1 47.22 106 THR A N 1
ATOM 807 C CA . THR A 1 106 ? -14.125 -2.531 14.656 1 47.22 106 THR A CA 1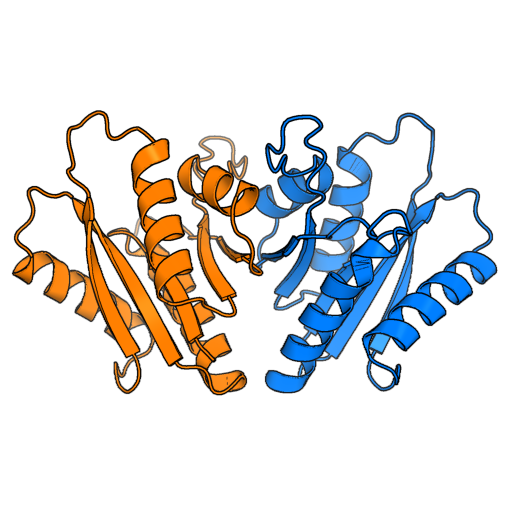
ATOM 808 C C . THR A 1 106 ? -14.602 -2.578 16.109 1 47.22 106 THR A C 1
ATOM 810 O O . THR A 1 106 ? -13.781 -2.613 17.031 1 47.22 106 THR A O 1
ATOM 813 N N . GLY A 1 107 ? -15.547 -1.856 16.609 1 46.25 107 GLY A N 1
ATOM 814 C CA . GLY A 1 107 ? -16.125 -2.576 17.734 1 46.25 107 GLY A CA 1
ATOM 815 C C . GLY A 1 107 ? -16.031 -4.082 17.594 1 46.25 107 GLY A C 1
ATOM 816 O O . GLY A 1 107 ? -15.719 -4.789 18.547 1 46.25 107 GLY A O 1
ATOM 817 N N . LEU A 1 108 ? -16.578 -4.855 16.594 1 49.22 108 LEU A N 1
ATOM 818 C CA . LEU A 1 108 ? -16.5 -6.293 16.359 1 49.22 108 LEU A CA 1
ATOM 819 C C . LEU A 1 108 ? -15.273 -6.641 15.516 1 49.22 108 LEU A C 1
ATOM 821 O O . LEU A 1 108 ? -15.078 -7.801 15.148 1 49.22 108 LEU A O 1
ATOM 825 N N . GLY A 1 109 ? -14.219 -6.035 15.312 1 49.41 109 GLY A N 1
ATOM 826 C CA . GLY A 1 109 ? -12.883 -6.309 14.805 1 49.41 109 GLY A CA 1
ATOM 827 C C . GLY A 1 109 ? -12.75 -6.023 13.32 1 49.41 109 GLY A C 1
ATOM 828 O O . GLY A 1 109 ? -11.867 -6.57 12.656 1 49.41 109 GLY A O 1
ATOM 829 N N . LYS A 1 110 ? -13.82 -5.637 12.523 1 52.12 110 LYS A N 1
ATOM 830 C CA . LYS A 1 110 ? -13.727 -5.633 11.062 1 52.12 110 LYS A CA 1
ATOM 831 C C . LYS A 1 110 ? -12.867 -4.473 10.57 1 52.12 110 LYS A C 1
ATOM 833 O O . LYS A 1 110 ? -13.008 -3.344 11.047 1 52.12 110 LYS A O 1
ATOM 838 N N . ILE A 1 111 ? -11.695 -4.707 10.203 1 55.88 111 ILE A N 1
ATOM 839 C CA . ILE A 1 111 ? -10.766 -3.758 9.609 1 55.88 111 ILE A CA 1
ATOM 840 C C . ILE A 1 111 ? -11.438 -3.018 8.453 1 55.88 111 ILE A C 1
ATOM 842 O O . ILE A 1 111 ? -11.914 -3.641 7.504 1 55.88 111 ILE A O 1
ATOM 846 N N . LEU A 1 112 ? -12.172 -1.627 8.758 1 65.81 112 LEU A N 1
ATOM 847 C CA . LEU A 1 112 ? -12.828 -0.826 7.727 1 65.81 112 LEU A CA 1
ATOM 848 C C . LEU A 1 112 ? -11.852 0.172 7.113 1 65.81 112 LEU A C 1
ATOM 850 O O . LEU A 1 112 ? -10.953 0.667 7.793 1 65.81 112 LEU A O 1
ATOM 854 N N . LEU A 1 113 ? -11.383 -0.03 5.945 1 76.19 113 LEU A N 1
ATOM 855 C CA . LEU A 1 113 ? -10.703 1.039 5.227 1 76.19 113 LEU A CA 1
ATOM 856 C C . LEU A 1 113 ? -11.461 2.354 5.352 1 76.19 113 LEU A C 1
ATOM 858 O O . LEU A 1 113 ? -12.648 2.426 5.008 1 76.19 113 LEU A O 1
ATOM 862 N N . GLY A 1 114 ? -10.852 3.316 6.023 1 79.06 114 GLY A N 1
ATOM 863 C CA . GLY A 1 114 ? -11.477 4.621 6.16 1 79.06 114 GLY A CA 1
ATOM 864 C C . GLY A 1 114 ? -11.797 5.27 4.828 1 79.06 114 GLY A C 1
ATOM 865 O O . GLY A 1 114 ? -11.258 4.871 3.791 1 79.06 114 GLY A O 1
ATOM 866 N N . SER A 1 115 ? -12.641 6.207 4.934 1 81.69 115 SER A N 1
ATOM 867 C CA . SER A 1 115 ? -13.117 6.887 3.732 1 81.69 115 SER A CA 1
ATOM 868 C C . SER A 1 115 ? -11.977 7.59 3.006 1 81.69 115 SER A C 1
ATOM 870 O O . SER A 1 115 ? -11.922 7.582 1.773 1 81.69 115 SER A O 1
ATOM 872 N N . VAL A 1 116 ? -11.047 8.188 3.719 1 84.56 116 VAL A N 1
ATOM 873 C CA . VAL A 1 116 ? -9.93 8.898 3.104 1 84.56 116 VAL A CA 1
ATOM 874 C C . VAL A 1 116 ? -9 7.898 2.416 1 84.56 116 VAL A C 1
ATOM 876 O O . VAL A 1 116 ? -8.609 8.094 1.264 1 84.56 116 VAL A O 1
ATOM 879 N N . SER A 1 117 ? -8.656 6.855 3.182 1 88.44 117 SER A N 1
ATOM 880 C CA . SER A 1 117 ? -7.781 5.84 2.604 1 88.44 117 SER A CA 1
ATOM 881 C C . SER A 1 117 ? -8.406 5.223 1.354 1 88.44 117 SER A C 1
ATOM 883 O O . SER A 1 117 ? -7.711 4.996 0.359 1 88.44 117 SER A O 1
ATOM 885 N N . LYS A 1 118 ? -9.672 4.973 1.419 1 86 118 LYS A N 1
ATOM 886 C CA . LYS A 1 118 ? -10.367 4.395 0.274 1 86 118 LYS A CA 1
ATOM 887 C C . LYS A 1 118 ? -10.266 5.301 -0.949 1 86 118 LYS A C 1
ATOM 889 O O . LYS A 1 118 ? -10.008 4.828 -2.059 1 86 118 LYS A O 1
ATOM 894 N N . LEU A 1 119 ? -10.484 6.531 -0.724 1 86.88 119 LEU A N 1
ATOM 895 C CA . LEU A 1 119 ? -10.438 7.484 -1.825 1 86.88 119 LEU A CA 1
ATOM 896 C C . LEU A 1 119 ? -9.031 7.594 -2.395 1 86.88 119 LEU A C 1
ATOM 898 O O . LEU A 1 119 ? -8.852 7.68 -3.611 1 86.88 119 LEU A O 1
ATOM 902 N N . ILE A 1 120 ? -8.039 7.598 -1.605 1 91.12 120 ILE A N 1
ATOM 903 C CA . ILE A 1 120 ? -6.656 7.664 -2.062 1 91.12 120 ILE A CA 1
ATOM 904 C C . ILE A 1 120 ? -6.324 6.422 -2.885 1 91.12 120 ILE A C 1
ATOM 906 O O . ILE A 1 120 ? -5.766 6.527 -3.98 1 91.12 120 ILE A O 1
ATOM 910 N N . LEU A 1 121 ? -6.727 5.324 -2.359 1 91.38 121 LEU A N 1
ATOM 911 C CA . LEU A 1 121 ? -6.441 4.062 -3.027 1 91.38 121 LEU A CA 1
ATOM 912 C C . LEU A 1 121 ? -7.145 3.988 -4.379 1 91.38 121 LEU A C 1
ATOM 914 O O . LEU A 1 121 ? -6.609 3.414 -5.332 1 91.38 121 LEU A O 1
ATOM 918 N N . SER A 1 122 ? -8.219 4.586 -4.449 1 87.62 122 SER A N 1
ATOM 919 C CA . SER A 1 122 ? -9.023 4.516 -5.664 1 87.62 122 SER A CA 1
ATOM 920 C C . SER A 1 122 ? -8.523 5.496 -6.715 1 87.62 122 SER A C 1
ATOM 922 O O . SER A 1 122 ? -8.766 5.312 -7.91 1 87.62 122 SER A O 1
ATOM 924 N N . ASN A 1 123 ? -7.746 6.5 -6.266 1 88.31 123 ASN A N 1
ATOM 925 C CA . ASN A 1 123 ? -7.465 7.582 -7.203 1 88.31 123 ASN A CA 1
ATOM 926 C C . ASN A 1 123 ? -5.965 7.789 -7.387 1 88.31 123 ASN A C 1
ATOM 928 O O . ASN A 1 123 ? -5.539 8.453 -8.336 1 88.31 123 ASN A O 1
ATOM 932 N N . ALA A 1 124 ? -5.211 7.238 -6.523 1 90.81 124 ALA A N 1
ATOM 933 C CA . ALA A 1 124 ? -3.766 7.438 -6.617 1 90.81 124 ALA A CA 1
ATOM 934 C C . ALA A 1 124 ? -3.215 6.844 -7.91 1 90.81 124 ALA A C 1
ATOM 936 O O . ALA A 1 124 ? -3.65 5.773 -8.344 1 90.81 124 ALA A O 1
ATOM 937 N N . GLU A 1 125 ? -2.221 7.488 -8.492 1 88.69 125 GLU A N 1
ATOM 938 C CA . GLU A 1 125 ? -1.606 7.039 -9.742 1 88.69 125 GLU A CA 1
ATOM 939 C C . GLU A 1 125 ? -0.261 6.367 -9.477 1 88.69 125 GLU A C 1
ATOM 941 O O . GLU A 1 125 ? 0.429 5.965 -10.422 1 88.69 125 GLU A O 1
ATOM 946 N N . VAL A 1 126 ? 0.134 6.375 -8.281 1 93.81 126 VAL A N 1
ATOM 947 C CA . VAL A 1 126 ? 1.385 5.75 -7.863 1 93.81 126 VAL A CA 1
ATOM 948 C C . VAL A 1 126 ? 1.102 4.684 -6.809 1 93.81 126 VAL A C 1
ATOM 950 O O . VAL A 1 126 ? 0.015 4.652 -6.227 1 93.81 126 VAL A O 1
ATOM 953 N N . PRO A 1 127 ? 2.018 3.797 -6.555 1 96.44 127 PRO A N 1
ATOM 954 C CA . PRO A 1 127 ? 1.801 2.789 -5.512 1 96.44 127 PRO A CA 1
ATOM 955 C C . PRO A 1 127 ? 1.49 3.404 -4.148 1 96.44 127 PRO A C 1
ATOM 957 O O . PRO A 1 127 ? 2.092 4.414 -3.773 1 96.44 127 PRO A O 1
ATOM 960 N N . VAL A 1 128 ? 0.506 2.811 -3.455 1 96.75 128 VAL A N 1
ATOM 961 C CA . VAL A 1 128 ? 0.11 3.273 -2.131 1 96.75 128 VAL A CA 1
ATOM 962 C C . VAL A 1 128 ? 0.401 2.189 -1.095 1 96.75 128 VAL A C 1
ATOM 964 O O . VAL A 1 128 ? 0.025 1.03 -1.278 1 96.75 128 VAL A O 1
ATOM 967 N N . VAL A 1 129 ? 1.098 2.588 -0.073 1 97.25 129 VAL A N 1
ATOM 968 C CA . VAL A 1 129 ? 1.357 1.699 1.056 1 97.25 129 VAL A CA 1
ATOM 969 C C . VAL A 1 129 ? 0.378 2.002 2.188 1 97.25 129 VAL A C 1
ATOM 971 O O . VAL A 1 129 ? 0.31 3.135 2.672 1 97.25 129 VAL A O 1
ATOM 974 N N . THR A 1 130 ? -0.392 1.053 2.549 1 95.38 130 THR A N 1
ATOM 975 C CA . THR A 1 130 ? -1.313 1.199 3.67 1 95.38 130 THR A CA 1
ATOM 976 C C . THR A 1 130 ? -0.769 0.499 4.914 1 95.38 130 THR A C 1
ATOM 978 O O . THR A 1 130 ? -0.361 -0.663 4.848 1 95.38 130 THR A O 1
ATOM 981 N N . VAL A 1 131 ? -0.741 1.199 6.02 1 94.12 131 VAL A N 1
ATOM 982 C CA . VAL A 1 131 ? -0.205 0.703 7.285 1 94.12 131 VAL A CA 1
ATOM 983 C C . VAL A 1 131 ? -1.309 0.677 8.336 1 94.12 131 VAL A C 1
ATOM 985 O O . VAL A 1 131 ? -2.049 1.65 8.492 1 94.12 131 VAL A O 1
ATOM 988 N N . GLU A 1 132 ? -1.451 -0.42 8.969 1 86.38 132 GLU A N 1
ATOM 989 C CA . GLU A 1 132 ? -2.424 -0.479 10.055 1 86.38 132 GLU A CA 1
ATOM 990 C C . GLU A 1 132 ? -1.996 0.4 11.227 1 86.38 132 GLU A C 1
ATOM 992 O O . GLU A 1 132 ? -0.872 0.285 11.719 1 86.38 132 GLU A O 1
ATOM 997 N N . GLN A 1 133 ? -2.885 1.303 11.594 1 78.25 133 GLN A N 1
ATOM 998 C CA . GLN A 1 133 ? -2.645 2.152 12.758 1 78.25 133 GLN A CA 1
ATOM 999 C C . GLN A 1 133 ? -3.229 1.529 14.023 1 78.25 133 GLN A C 1
ATOM 1001 O O . GLN A 1 133 ? -4.445 1.363 14.133 1 78.25 133 GLN A O 1
ATOM 1006 N N . LYS A 1 134 ? -2.35 0.731 14.672 1 62.09 134 LYS A N 1
ATOM 1007 C CA . LYS A 1 134 ? -2.799 0.099 15.914 1 62.09 134 LYS A CA 1
ATOM 1008 C C . LYS A 1 134 ? -3.109 1.143 16.984 1 62.09 134 LYS A C 1
ATOM 1010 O O . LYS A 1 134 ? -2.426 2.164 17.078 1 62.09 134 LYS A O 1
ATOM 1015 N N . ARG A 1 135 ? -4.477 1.15 17.312 1 53.09 135 ARG A N 1
ATOM 1016 C CA . ARG A 1 135 ? -4.805 2.062 18.406 1 53.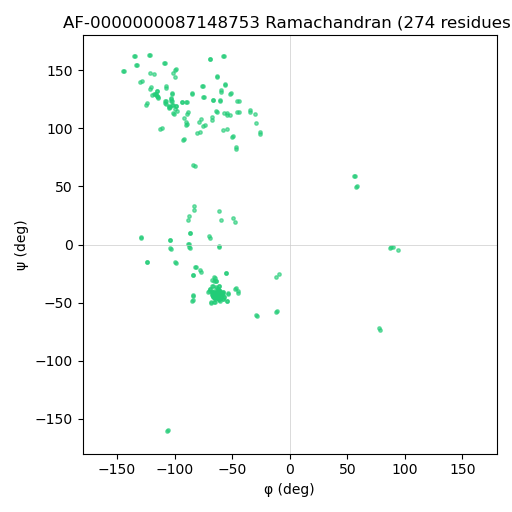09 135 ARG A CA 1
ATOM 1017 C C . ARG A 1 135 ? -3.902 1.819 19.609 1 53.09 135 ARG A C 1
ATOM 1019 O O . ARG A 1 135 ? -3.43 0.701 19.828 1 53.09 135 ARG A O 1
ATOM 1026 N N . ARG A 1 136 ? -3.246 2.836 20.234 1 46.25 136 ARG A N 1
ATOM 1027 C CA . ARG A 1 136 ? -2.584 2.719 21.531 1 46.25 136 ARG A CA 1
ATOM 1028 C C . ARG A 1 136 ? -3.346 1.771 22.453 1 46.25 136 ARG A C 1
ATOM 1030 O O . ARG A 1 136 ? -4.578 1.81 22.516 1 46.25 136 ARG A O 1
ATOM 1037 N N . ALA A 1 137 ? -2.828 0.506 22.906 1 41.06 137 ALA A N 1
ATOM 1038 C CA . ALA A 1 137 ? -3.379 -0.099 24.125 1 41.06 137 ALA A CA 1
ATOM 1039 C C . ALA A 1 137 ? -3.877 0.969 25.094 1 41.06 137 ALA A C 1
ATOM 1041 O O . ALA A 1 137 ? -3.25 2.02 25.234 1 41.06 137 ALA A O 1
ATOM 1042 N N . GLU A 1 138 ? -5.199 1.299 25.328 1 36.75 138 GLU A N 1
ATOM 1043 C CA . GLU A 1 138 ? -5.508 1.825 26.656 1 36.75 138 GLU A CA 1
ATOM 1044 C C . GLU A 1 138 ? -4.504 1.334 27.688 1 36.75 138 GLU A C 1
ATOM 1046 O O . GLU A 1 138 ? -4.273 0.13 27.812 1 36.75 138 GLU A O 1
ATOM 1051 N N . ALA A 1 139 ? -3.488 2.031 28.062 1 29.39 139 ALA A N 1
ATOM 1052 C CA . ALA A 1 139 ? -2.885 1.835 29.391 1 29.39 139 ALA A CA 1
ATOM 1053 C C . ALA A 1 139 ? -3.955 1.735 30.469 1 29.39 139 ALA A C 1
ATOM 1055 O O . ALA A 1 139 ? -4.984 2.408 30.391 1 29.39 139 ALA A O 1
ATOM 1056 N N . MET B 1 1 ? 13.969 -10.898 5.945 1 91.5 1 MET B N 1
ATOM 1057 C CA . MET B 1 1 ? 12.773 -10.102 5.645 1 91.5 1 MET B CA 1
ATOM 1058 C C . MET B 1 1 ? 12.164 -10.523 4.316 1 91.5 1 MET B C 1
ATOM 1060 O O . MET B 1 1 ? 12.875 -10.984 3.418 1 91.5 1 MET B O 1
ATOM 1064 N N . VAL B 1 2 ? 10.82 -10.602 4.191 1 95.25 2 VAL B N 1
ATOM 1065 C CA . VAL B 1 2 ? 10.133 -11.172 3.041 1 95.25 2 VAL B CA 1
ATOM 1066 C C . VAL B 1 2 ? 9.086 -10.18 2.527 1 95.25 2 VAL B C 1
ATOM 1068 O O . VAL B 1 2 ? 8.445 -9.484 3.314 1 95.25 2 VAL B O 1
ATOM 1071 N N . ILE B 1 3 ? 8.977 -10.094 1.213 1 96.5 3 ILE B N 1
ATOM 1072 C CA . ILE B 1 3 ? 7.879 -9.383 0.57 1 96.5 3 ILE B CA 1
ATOM 1073 C C . ILE B 1 3 ? 7.043 -10.352 -0.26 1 96.5 3 ILE B C 1
ATOM 1075 O O . ILE B 1 3 ? 7.586 -11.172 -1.005 1 96.5 3 ILE B O 1
ATOM 1079 N N . LEU B 1 4 ? 5.699 -10.312 -0.053 1 96.81 4 LEU B N 1
ATOM 1080 C CA . LEU B 1 4 ? 4.762 -11.164 -0.781 1 96.81 4 LEU B CA 1
ATOM 1081 C C . LEU B 1 4 ? 4.023 -10.359 -1.849 1 96.81 4 LEU B C 1
ATOM 1083 O O . LEU B 1 4 ? 3.365 -9.367 -1.54 1 96.81 4 LEU B O 1
ATOM 1087 N N . ALA B 1 5 ? 4.215 -10.773 -3.039 1 96.06 5 ALA B N 1
ATOM 1088 C CA . ALA B 1 5 ? 3.445 -10.188 -4.133 1 96.06 5 ALA B CA 1
ATOM 1089 C C . ALA B 1 5 ? 2.404 -11.172 -4.656 1 96.06 5 ALA B C 1
ATOM 1091 O O . ALA B 1 5 ? 2.734 -12.305 -5.016 1 96.06 5 ALA B O 1
ATOM 1092 N N . ALA B 1 6 ? 1.173 -10.734 -4.637 1 92.94 6 ALA B N 1
ATOM 1093 C CA . ALA B 1 6 ? 0.093 -11.547 -5.188 1 92.94 6 ALA B CA 1
ATOM 1094 C C . ALA B 1 6 ? -0.334 -11.039 -6.562 1 92.94 6 ALA B C 1
ATOM 1096 O O . ALA B 1 6 ? -0.712 -9.875 -6.711 1 92.94 6 ALA B O 1
ATOM 1097 N N . ILE B 1 7 ? -0.266 -11.93 -7.531 1 87.56 7 ILE B N 1
ATOM 1098 C CA . ILE B 1 7 ? -0.604 -11.539 -8.898 1 87.56 7 ILE B CA 1
ATOM 1099 C C . ILE B 1 7 ? -1.546 -12.57 -9.508 1 87.56 7 ILE B C 1
ATOM 1101 O O . ILE B 1 7 ? -1.67 -13.688 -9 1 87.56 7 ILE B O 1
ATOM 1105 N N . ASP B 1 8 ? -2.307 -12.062 -10.469 1 78.38 8 ASP B N 1
ATOM 1106 C CA . ASP B 1 8 ? -3.15 -12.969 -11.234 1 78.38 8 ASP B CA 1
ATOM 1107 C C . ASP B 1 8 ? -2.594 -13.18 -12.641 1 78.38 8 ASP B C 1
ATOM 1109 O O . ASP B 1 8 ? -1.395 -13.008 -12.875 1 78.38 8 ASP B O 1
ATOM 1113 N N . ARG B 1 9 ? -3.467 -13.633 -13.523 1 66.25 9 ARG B N 1
ATOM 1114 C CA . ARG B 1 9 ? -3 -14 -14.859 1 66.25 9 ARG B CA 1
ATOM 1115 C C . ARG B 1 9 ? -2.984 -12.789 -15.789 1 66.25 9 ARG B C 1
ATOM 1117 O O . ARG B 1 9 ? -2.539 -12.891 -16.938 1 66.25 9 ARG B O 1
ATOM 1124 N N . ASP B 1 10 ? -3.439 -11.711 -15.242 1 70.19 10 ASP B N 1
ATOM 1125 C CA . ASP B 1 10 ? -3.506 -10.516 -16.078 1 70.19 10 ASP B CA 1
ATOM 1126 C C . ASP B 1 10 ? -2.119 -9.922 -16.297 1 70.19 10 ASP B C 1
ATOM 1128 O O . ASP B 1 10 ? -1.368 -9.719 -15.336 1 70.19 10 ASP B O 1
ATOM 1132 N N . PRO B 1 11 ? -1.722 -9.695 -17.562 1 65.69 11 PRO B N 1
ATOM 1133 C CA . PRO B 1 11 ? -0.435 -9.07 -17.875 1 65.69 11 PRO B CA 1
ATOM 1134 C C . PRO B 1 11 ? -0.265 -7.711 -17.188 1 65.69 11 PRO B C 1
ATOM 1136 O O . PRO B 1 11 ? 0.86 -7.227 -17.047 1 65.69 11 PRO B O 1
ATOM 1139 N N . GLY B 1 12 ? -1.361 -7.113 -16.891 1 73.5 12 GLY B N 1
ATOM 1140 C CA . GLY B 1 12 ? -1.3 -5.84 -16.188 1 73.5 12 GLY B CA 1
ATOM 1141 C C . GLY B 1 12 ? -0.64 -5.938 -14.828 1 73.5 12 GLY B C 1
ATOM 1142 O O . GLY B 1 12 ? -0.366 -4.918 -14.195 1 73.5 12 GLY B O 1
ATOM 1143 N N . CYS B 1 13 ? -0.241 -7.199 -14.492 1 84.12 13 CYS B N 1
ATOM 1144 C CA . CYS B 1 13 ? 0.345 -7.359 -13.164 1 84.12 13 CYS B CA 1
ATOM 1145 C C . CYS B 1 13 ? 1.85 -7.121 -13.203 1 84.12 13 CYS B C 1
ATOM 1147 O O . CYS B 1 13 ? 2.527 -7.25 -12.18 1 84.12 13 CYS B O 1
ATOM 1149 N N . LYS B 1 14 ? 2.373 -6.809 -14.352 1 86.94 14 LYS B N 1
ATOM 1150 C CA . LYS B 1 14 ? 3.799 -6.523 -14.484 1 86.94 14 LYS B CA 1
ATOM 1151 C C . LYS B 1 14 ? 4.242 -5.449 -13.5 1 86.94 14 LYS B C 1
ATOM 1153 O O . LYS B 1 14 ? 5.301 -5.559 -12.883 1 86.94 14 LYS B O 1
ATOM 1158 N N . GLY B 1 15 ? 3.408 -4.453 -13.398 1 90.56 15 GLY B N 1
ATOM 1159 C CA . GLY B 1 15 ? 3.723 -3.385 -12.461 1 90.56 15 GLY B CA 1
ATOM 1160 C C . GLY B 1 15 ? 3.812 -3.857 -11.023 1 90.56 15 GLY B C 1
ATOM 1161 O O . GLY B 1 15 ? 4.625 -3.35 -10.25 1 90.56 15 GLY B O 1
ATOM 1162 N N . VAL B 1 16 ? 2.977 -4.801 -10.68 1 93.69 16 VAL B N 1
ATOM 1163 C CA . VAL B 1 16 ? 2.986 -5.359 -9.336 1 93.69 16 VAL B CA 1
ATOM 1164 C C . VAL B 1 16 ? 4.309 -6.078 -9.078 1 93.69 16 VAL B C 1
ATOM 1166 O O . VAL B 1 16 ? 4.945 -5.875 -8.047 1 93.69 16 VAL B O 1
ATOM 1169 N N . VAL B 1 17 ? 4.723 -6.852 -10.047 1 92.38 17 VAL B N 1
ATOM 1170 C CA . VAL B 1 17 ? 5.965 -7.609 -9.93 1 92.38 17 VAL B CA 1
ATOM 1171 C C . VAL B 1 17 ? 7.152 -6.652 -9.883 1 92.38 17 VAL B C 1
ATOM 1173 O O . VAL B 1 17 ? 8.047 -6.809 -9.047 1 92.38 17 VAL B O 1
ATOM 1176 N N . GLU B 1 18 ? 7.188 -5.66 -10.711 1 93.06 18 GLU B N 1
ATOM 1177 C CA . GLU B 1 18 ? 8.273 -4.684 -10.742 1 93.06 18 GLU B CA 1
ATOM 1178 C C . GLU B 1 18 ? 8.391 -3.936 -9.422 1 93.06 18 GLU B C 1
ATOM 1180 O O . GLU B 1 18 ? 9.492 -3.771 -8.891 1 93.06 18 GLU B O 1
ATOM 1185 N N . THR B 1 19 ? 7.277 -3.51 -8.953 1 94.69 19 THR B N 1
ATOM 1186 C CA . THR B 1 19 ? 7.266 -2.785 -7.691 1 94.69 19 THR B CA 1
ATOM 1187 C C . THR B 1 19 ? 7.758 -3.674 -6.555 1 94.69 19 THR B C 1
ATOM 1189 O O . THR B 1 19 ? 8.578 -3.248 -5.734 1 94.69 19 THR B O 1
ATOM 1192 N N . ALA B 1 20 ? 7.273 -4.887 -6.492 1 95.44 20 ALA B N 1
ATOM 1193 C CA . ALA B 1 20 ? 7.688 -5.832 -5.457 1 95.44 20 ALA B CA 1
ATOM 1194 C C . ALA B 1 20 ? 9.188 -6.105 -5.535 1 95.44 20 ALA B C 1
ATOM 1196 O O . ALA B 1 20 ? 9.867 -6.164 -4.508 1 95.44 20 ALA B O 1
ATOM 1197 N N . ASP B 1 21 ? 9.688 -6.262 -6.746 1 93.81 21 ASP B N 1
ATOM 1198 C CA . ASP B 1 21 ? 11.109 -6.527 -6.945 1 93.81 21 ASP B CA 1
ATOM 1199 C C . ASP B 1 21 ? 11.961 -5.336 -6.508 1 93.81 21 ASP B C 1
ATOM 1201 O O . ASP B 1 21 ? 13 -5.508 -5.867 1 93.81 21 ASP B O 1
ATOM 1205 N N . ASP B 1 22 ? 11.531 -4.152 -6.902 1 93 22 ASP B N 1
ATOM 1206 C CA . ASP B 1 22 ? 12.234 -2.936 -6.512 1 93 22 ASP B CA 1
ATOM 1207 C C . ASP B 1 22 ? 12.344 -2.822 -4.992 1 93 22 ASP B C 1
ATOM 1209 O O . ASP B 1 22 ? 13.414 -2.533 -4.461 1 93 22 ASP B O 1
ATOM 1213 N N . LEU B 1 23 ? 11.266 -3.08 -4.312 1 94.25 23 LEU B N 1
ATOM 1214 C CA . LEU B 1 23 ? 11.234 -3.016 -2.854 1 94.25 23 LEU B CA 1
ATOM 1215 C C . LEU B 1 23 ? 12.125 -4.098 -2.244 1 94.25 23 LEU B C 1
ATOM 1217 O O . LEU B 1 23 ? 12.922 -3.818 -1.351 1 94.25 23 LEU B O 1
ATOM 1221 N N . ALA B 1 24 ? 11.93 -5.27 -2.729 1 94 24 ALA B N 1
ATOM 1222 C CA . ALA B 1 24 ? 12.688 -6.398 -2.205 1 94 24 ALA B CA 1
ATOM 1223 C C . ALA B 1 24 ? 14.188 -6.164 -2.348 1 94 24 ALA B C 1
ATOM 1225 O O . ALA B 1 24 ? 14.953 -6.402 -1.408 1 94 24 ALA B O 1
ATOM 1226 N N . THR B 1 25 ? 14.609 -5.73 -3.504 1 91.81 25 THR B N 1
ATOM 1227 C CA . THR B 1 25 ? 16.016 -5.48 -3.787 1 91.81 25 THR B CA 1
ATOM 1228 C C . THR B 1 25 ? 16.547 -4.34 -2.924 1 91.81 25 THR B C 1
ATOM 1230 O O . THR B 1 25 ? 17.625 -4.453 -2.328 1 91.81 25 THR B O 1
ATOM 1233 N N . SER B 1 26 ? 15.836 -3.258 -2.832 1 91.75 26 SER B N 1
ATOM 1234 C CA . SER B 1 26 ? 16.281 -2.074 -2.104 1 91.75 26 SER B CA 1
ATOM 1235 C C . SER B 1 26 ? 16.359 -2.346 -0.604 1 91.75 26 SER B C 1
ATOM 1237 O O . SER B 1 26 ? 17.203 -1.775 0.089 1 91.75 26 SER B O 1
ATOM 1239 N N . MET B 1 27 ? 15.5 -3.229 -0.151 1 92.62 27 MET B N 1
ATOM 1240 C CA . MET B 1 27 ? 15.438 -3.477 1.287 1 92.62 27 MET B CA 1
ATOM 1241 C C . MET B 1 27 ? 16.109 -4.801 1.64 1 92.62 27 MET B C 1
ATOM 1243 O O . MET B 1 27 ? 16.031 -5.258 2.781 1 92.62 27 MET B O 1
ATOM 1247 N N . ASP B 1 28 ? 16.672 -5.43 0.632 1 92.06 28 ASP B N 1
ATOM 1248 C CA . ASP B 1 28 ? 17.359 -6.715 0.807 1 92.06 28 ASP B CA 1
ATOM 1249 C C . ASP B 1 28 ? 16.406 -7.758 1.389 1 92.06 28 ASP B C 1
ATOM 1251 O O . ASP B 1 28 ? 16.719 -8.398 2.396 1 92.06 28 ASP B O 1
ATOM 1255 N N . MET B 1 29 ? 15.289 -7.871 0.788 1 93.25 29 MET B N 1
ATOM 1256 C CA . MET B 1 29 ? 14.266 -8.828 1.198 1 93.25 29 MET B CA 1
ATOM 1257 C C . MET B 1 29 ? 14.133 -9.953 0.18 1 93.25 29 MET B C 1
ATOM 1259 O O . MET B 1 29 ? 14.469 -9.781 -0.992 1 93.25 29 MET B O 1
ATOM 1263 N N . GLU B 1 30 ? 13.625 -11.102 0.62 1 94.25 30 GLU B N 1
ATOM 1264 C CA . GLU B 1 30 ? 13.203 -12.172 -0.277 1 94.25 30 GLU B CA 1
ATOM 1265 C C . GLU B 1 30 ? 11.867 -11.852 -0.93 1 94.25 30 GLU B C 1
ATOM 1267 O O . GLU B 1 30 ? 10.953 -11.336 -0.274 1 94.25 30 GLU B O 1
ATOM 1272 N N . LEU B 1 31 ? 11.82 -12.125 -2.205 1 95.5 31 LEU B N 1
ATOM 1273 C CA . LEU B 1 31 ? 10.578 -11.891 -2.936 1 95.5 31 LEU B CA 1
ATOM 1274 C C . LEU B 1 31 ? 9.828 -13.203 -3.168 1 95.5 31 LEU B C 1
ATOM 1276 O O . LEU B 1 31 ? 10.367 -14.125 -3.777 1 95.5 31 LEU B O 1
ATOM 1280 N N . VAL B 1 32 ? 8.633 -13.289 -2.662 1 95 32 VAL B N 1
ATOM 1281 C CA . VAL B 1 32 ? 7.719 -14.391 -2.922 1 95 32 VAL B CA 1
ATOM 1282 C C . VAL B 1 32 ? 6.586 -13.922 -3.834 1 95 32 VAL B C 1
ATOM 1284 O O . VAL B 1 32 ? 5.883 -12.961 -3.516 1 95 32 VAL B O 1
ATOM 1287 N N . ILE B 1 33 ? 6.477 -14.555 -4.926 1 93.56 33 ILE B N 1
ATOM 1288 C CA . ILE B 1 33 ? 5.383 -14.258 -5.844 1 93.56 33 ILE B CA 1
ATOM 1289 C C . ILE B 1 33 ? 4.328 -15.359 -5.766 1 93.56 33 ILE B C 1
ATOM 1291 O O . ILE B 1 33 ? 4.629 -16.531 -6.023 1 93.56 33 ILE B O 1
ATOM 1295 N N . LEU B 1 34 ? 3.193 -14.953 -5.375 1 91.38 34 L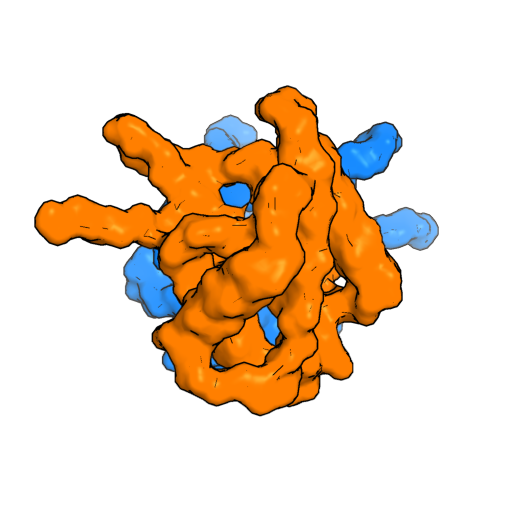EU B N 1
ATOM 1296 C CA . LEU B 1 34 ? 2.055 -15.867 -5.328 1 91.38 34 LEU B CA 1
ATOM 1297 C C . LEU B 1 34 ? 1.146 -15.656 -6.539 1 91.38 34 LEU B C 1
ATOM 1299 O O . LEU B 1 34 ? 0.531 -14.602 -6.684 1 91.38 34 LEU B O 1
ATOM 1303 N N . HIS B 1 35 ? 1.077 -16.578 -7.371 1 87.06 35 HIS B N 1
ATOM 1304 C CA . HIS B 1 35 ? 0.222 -16.516 -8.555 1 87.06 35 HIS B CA 1
ATOM 1305 C C . HIS B 1 35 ? -1.077 -17.297 -8.328 1 87.06 35 HIS B C 1
ATOM 1307 O O . HIS B 1 35 ? -1.061 -18.516 -8.148 1 87.06 35 HIS B O 1
ATOM 1313 N N . VAL B 1 36 ? -2.096 -16.594 -8.359 1 78.88 36 VAL B N 1
ATOM 1314 C CA . VAL B 1 36 ? -3.406 -17.203 -8.188 1 78.88 36 VAL B CA 1
ATOM 1315 C C . VAL B 1 36 ? -3.959 -17.641 -9.539 1 78.88 36 VAL B C 1
ATOM 1317 O O . VAL B 1 36 ? -4.176 -16.812 -10.43 1 78.88 36 VAL B O 1
ATOM 1320 N N . VAL B 1 37 ? -4.078 -18.891 -9.734 1 74.56 37 VAL B N 1
ATOM 1321 C CA . VAL B 1 37 ? -4.527 -19.438 -11.016 1 74.56 37 VAL B CA 1
ATOM 1322 C C . VAL B 1 37 ? -5.832 -20.203 -10.82 1 74.56 37 VAL B C 1
ATOM 1324 O O . VAL B 1 37 ? -6.078 -20.766 -9.75 1 74.56 37 VAL B O 1
ATOM 1327 N N . PRO B 1 38 ? -6.625 -20.094 -11.914 1 65.5 38 PRO B N 1
ATOM 1328 C CA . PRO B 1 38 ? -7.824 -20.938 -11.82 1 65.5 38 PRO B CA 1
ATOM 1329 C C . PRO B 1 38 ? -7.496 -22.422 -11.68 1 65.5 38 PRO B C 1
ATOM 1331 O O . PRO B 1 38 ? -6.473 -22.875 -12.195 1 65.5 38 PRO B O 1
ATOM 1334 N N . GLU B 1 39 ? -8.125 -23.125 -10.758 1 62.72 39 GLU B N 1
ATOM 1335 C CA . GLU B 1 39 ? -7.918 -24.531 -10.445 1 62.72 39 GLU B CA 1
ATOM 1336 C C . GLU B 1 39 ? -7.844 -25.375 -11.711 1 62.72 39 GLU B C 1
ATOM 1338 O O . GLU B 1 39 ? -7.09 -26.359 -11.773 1 62.72 39 GLU B O 1
ATOM 1343 N N . GLU B 1 40 ? -8.75 -25.047 -12.648 1 59.84 40 GLU B N 1
ATOM 1344 C CA . GLU B 1 40 ? -8.828 -25.969 -13.789 1 59.84 40 GLU B CA 1
ATOM 1345 C C . GLU B 1 40 ? -7.562 -25.875 -14.648 1 59.84 40 GLU B C 1
ATOM 1347 O O . GLU B 1 40 ? -7.383 -26.672 -15.57 1 59.84 40 GLU B O 1
ATOM 1352 N N . GLY B 1 41 ? -6.66 -25.141 -14.203 1 59.44 41 GLY B N 1
ATOM 1353 C CA . GLY B 1 41 ? -5.543 -25.016 -15.125 1 59.44 41 GLY B CA 1
ATOM 1354 C C . GLY B 1 41 ? -4.371 -25.906 -14.773 1 59.44 41 GLY B C 1
ATOM 1355 O O . GLY B 1 41 ? -4.332 -26.484 -13.688 1 59.44 41 GLY B O 1
ATOM 1356 N N . ASP B 1 42 ? -3.729 -26.406 -15.781 1 66.56 42 ASP B N 1
ATOM 1357 C CA . ASP B 1 42 ? -2.475 -27.141 -15.641 1 66.56 42 ASP B CA 1
ATOM 1358 C C . ASP B 1 42 ? -1.442 -26.312 -14.875 1 66.56 42 ASP B C 1
ATOM 1360 O O . ASP B 1 42 ? -1.152 -25.172 -15.234 1 66.56 42 ASP B O 1
ATOM 1364 N N . GLU B 1 43 ? -1.122 -26.844 -13.648 1 72.38 43 GLU B N 1
ATOM 1365 C CA . GLU B 1 43 ? -0.13 -26.203 -12.789 1 72.38 43 GLU B CA 1
ATOM 1366 C C . GLU B 1 43 ? 1.122 -25.828 -13.578 1 72.38 43 GLU B C 1
ATOM 1368 O O . GLU B 1 43 ? 1.717 -24.766 -13.352 1 72.38 43 GLU B O 1
ATOM 1373 N N . GLU B 1 44 ? 1.406 -26.766 -14.484 1 77.69 44 GLU B N 1
ATOM 1374 C CA . GLU B 1 44 ? 2.607 -26.5 -15.273 1 77.69 44 GLU B CA 1
ATOM 1375 C C . GLU B 1 44 ? 2.422 -25.297 -16.188 1 77.69 44 GLU B C 1
ATOM 1377 O O . GLU B 1 44 ? 3.326 -24.469 -16.328 1 77.69 44 GLU B O 1
ATOM 1382 N N . GLY B 1 45 ? 1.271 -25.281 -16.781 1 79.94 45 GLY B N 1
ATOM 1383 C CA . GLY B 1 45 ? 0.971 -24.141 -17.641 1 79.94 45 GLY B CA 1
ATOM 1384 C C . GLY B 1 45 ? 0.906 -22.828 -16.891 1 79.94 45 GLY B C 1
ATOM 1385 O O . GLY B 1 45 ? 1.419 -21.812 -17.359 1 79.94 45 GLY B O 1
ATOM 1386 N N . ALA B 1 46 ? 0.389 -23 -15.742 1 76.94 46 ALA B N 1
ATOM 1387 C CA . ALA B 1 46 ? 0.289 -21.812 -14.898 1 76.94 46 ALA B CA 1
ATOM 1388 C C . ALA B 1 46 ? 1.671 -21.328 -14.477 1 76.94 46 ALA B C 1
ATOM 1390 O O . ALA B 1 46 ? 1.937 -20.125 -14.469 1 76.94 46 ALA B O 1
ATOM 1391 N N . ARG B 1 47 ? 2.496 -22.219 -14.164 1 81 47 ARG B N 1
ATOM 1392 C CA . ARG B 1 47 ? 3.854 -21.875 -13.75 1 81 47 ARG B CA 1
ATOM 1393 C C . ARG B 1 47 ? 4.621 -21.203 -14.891 1 81 47 ARG B C 1
ATOM 1395 O O . ARG B 1 47 ? 5.367 -20.25 -14.664 1 81 47 ARG B O 1
ATOM 1402 N N . GLU B 1 48 ? 4.426 -21.75 -16.047 1 83.5 48 GLU B N 1
ATOM 1403 C CA . GLU B 1 48 ? 5.102 -21.172 -17.203 1 83.5 48 GLU B CA 1
ATOM 1404 C C . GLU B 1 48 ? 4.605 -19.75 -17.469 1 83.5 48 GLU B C 1
ATOM 1406 O O . GLU B 1 48 ? 5.398 -18.859 -17.781 1 83.5 48 GLU B O 1
ATOM 1411 N N . GLU B 1 49 ? 3.396 -19.625 -17.359 1 81.31 49 GLU B N 1
ATOM 1412 C CA . GLU B 1 49 ? 2.791 -18.312 -17.625 1 81.31 49 GLU B CA 1
ATOM 1413 C C . GLU B 1 49 ? 3.316 -17.266 -16.641 1 81.31 49 GLU B C 1
ATOM 1415 O O . GLU B 1 49 ? 3.703 -16.172 -17.047 1 81.31 49 GLU B O 1
ATOM 1420 N N . VAL B 1 50 ? 3.33 -17.672 -15.406 1 80.81 50 VAL B N 1
ATOM 1421 C CA . VAL B 1 50 ? 3.762 -16.719 -14.398 1 80.81 50 VAL B CA 1
ATOM 1422 C C . VAL B 1 50 ? 5.258 -16.453 -14.547 1 80.81 50 VAL B C 1
ATOM 1424 O O . VAL B 1 50 ? 5.719 -15.32 -14.352 1 80.81 50 VAL B O 1
ATOM 1427 N N . THR B 1 51 ? 5.945 -17.5 -14.852 1 85.44 51 THR B N 1
ATOM 1428 C CA . THR B 1 51 ? 7.375 -17.328 -15.062 1 85.44 51 THR B CA 1
ATOM 1429 C C . THR B 1 51 ? 7.645 -16.297 -16.172 1 85.44 51 THR B C 1
ATOM 1431 O O . THR B 1 51 ? 8.539 -15.461 -16.047 1 85.44 51 THR B O 1
ATOM 1434 N N . GLU B 1 52 ? 6.863 -16.391 -17.156 1 86 52 GLU B N 1
ATOM 1435 C CA . GLU B 1 52 ? 7.016 -15.445 -18.25 1 86 52 GLU B CA 1
ATOM 1436 C C . GLU B 1 52 ? 6.688 -14.023 -17.812 1 86 52 GLU B C 1
ATOM 1438 O O . GLU B 1 52 ? 7.371 -13.07 -18.188 1 86 52 GLU B O 1
ATOM 1443 N N . ILE B 1 53 ? 5.699 -13.883 -17.078 1 82.62 53 ILE B N 1
ATOM 1444 C CA . ILE B 1 53 ? 5.297 -12.57 -16.562 1 82.62 53 ILE B CA 1
ATOM 1445 C C . ILE B 1 53 ? 6.418 -11.984 -15.711 1 82.62 53 ILE B C 1
ATOM 1447 O O . ILE B 1 53 ? 6.797 -10.828 -15.883 1 82.62 53 ILE B O 1
ATOM 1451 N N . VAL B 1 54 ? 6.91 -12.797 -14.836 1 86.69 54 VAL B N 1
ATOM 1452 C CA . VAL B 1 54 ? 7.941 -12.344 -13.906 1 86.69 54 VAL B CA 1
ATOM 1453 C C . VAL B 1 54 ? 9.227 -12.023 -14.672 1 86.69 54 VAL B C 1
ATOM 1455 O O . VAL B 1 54 ? 9.852 -10.992 -14.43 1 86.69 54 VAL B O 1
ATOM 1458 N N . ARG B 1 55 ? 9.539 -12.867 -15.609 1 88.06 55 ARG B N 1
ATOM 1459 C CA . ARG B 1 55 ? 10.734 -12.641 -16.406 1 88.06 55 ARG B CA 1
ATOM 1460 C C . ARG B 1 55 ? 10.609 -11.359 -17.234 1 88.06 55 ARG B C 1
ATOM 1462 O O . ARG B 1 55 ? 11.578 -10.609 -17.391 1 88.06 55 ARG B O 1
ATOM 1469 N N . SER B 1 56 ? 9.492 -11.188 -17.766 1 87.56 56 SER B N 1
ATOM 1470 C CA . SER B 1 56 ? 9.258 -9.992 -18.547 1 87.56 56 SER B CA 1
ATOM 1471 C C . SER B 1 56 ? 9.312 -8.734 -17.688 1 87.56 56 SER B C 1
ATOM 1473 O O . SER B 1 56 ? 9.695 -7.664 -18.172 1 87.56 56 SER B O 1
ATOM 1475 N N . ALA B 1 57 ? 8.984 -8.898 -16.5 1 85.31 57 ALA B N 1
ATOM 1476 C CA . ALA B 1 57 ? 8.922 -7.754 -15.602 1 85.31 57 ALA B CA 1
ATOM 1477 C C . ALA B 1 57 ? 10.297 -7.438 -15.023 1 85.31 57 ALA B C 1
ATOM 1479 O O . ALA B 1 57 ? 10.695 -6.27 -14.953 1 85.31 57 ALA B O 1
ATOM 1480 N N . ILE B 1 58 ? 11.07 -8.484 -14.586 1 85.56 58 ILE B N 1
ATOM 1481 C CA . ILE B 1 58 ? 12.258 -8.18 -13.805 1 85.56 58 ILE B CA 1
ATOM 1482 C C . ILE B 1 58 ? 13.469 -8.906 -14.398 1 85.56 58 ILE B C 1
ATOM 1484 O O . ILE B 1 58 ? 14.578 -8.797 -13.875 1 85.56 58 ILE B O 1
ATOM 1488 N N . GLY B 1 59 ? 13.234 -9.539 -15.523 1 82.81 59 GLY B N 1
ATOM 1489 C CA . GLY B 1 59 ? 14.328 -10.172 -16.234 1 82.81 59 GLY B CA 1
ATOM 1490 C C . GLY B 1 59 ? 14.75 -11.508 -15.648 1 82.81 59 GLY B C 1
ATOM 1491 O O . GLY B 1 59 ? 14.531 -12.555 -16.25 1 82.81 59 GLY B O 1
ATOM 1492 N N . ASP B 1 60 ? 15.469 -11.453 -14.43 1 77.12 60 ASP B N 1
ATOM 1493 C CA . ASP B 1 60 ? 15.961 -12.68 -13.828 1 77.12 60 ASP B CA 1
ATOM 1494 C C . ASP B 1 60 ? 15.156 -13.055 -12.586 1 77.12 60 ASP B C 1
ATOM 1496 O O . ASP B 1 60 ? 14.742 -12.172 -11.82 1 77.12 60 ASP B O 1
ATOM 1500 N N . LEU B 1 61 ? 14.867 -14.352 -12.539 1 79.5 61 LEU B N 1
ATOM 1501 C CA . LEU B 1 61 ? 14.094 -14.875 -11.422 1 79.5 61 LEU B CA 1
ATOM 1502 C C . LEU B 1 61 ? 15 -15.227 -10.25 1 79.5 61 LEU B C 1
ATOM 1504 O O . LEU B 1 61 ? 14.555 -15.867 -9.289 1 79.5 61 LEU B O 1
ATOM 1508 N N . GLU B 1 62 ? 16.219 -14.82 -10.359 1 78.19 62 GLU B N 1
ATOM 1509 C CA . GLU B 1 62 ? 17.125 -15.133 -9.258 1 78.19 62 GLU B CA 1
ATOM 1510 C C . GLU B 1 62 ? 16.656 -14.508 -7.953 1 78.19 62 GLU B C 1
ATOM 1512 O O . GLU B 1 62 ? 16.375 -13.312 -7.902 1 78.19 62 GLU B O 1
ATOM 1517 N N . GLY B 1 63 ? 16.453 -15.297 -6.883 1 80.56 63 GLY B N 1
ATOM 1518 C CA . GLY B 1 63 ? 16.078 -14.812 -5.566 1 80.56 63 GLY B CA 1
ATOM 1519 C C . GLY B 1 63 ? 14.57 -14.68 -5.398 1 80.56 63 GLY B C 1
ATOM 1520 O O . GLY B 1 63 ? 14.094 -14.203 -4.367 1 80.56 63 GLY B O 1
ATOM 1521 N N . VAL B 1 64 ? 13.883 -14.992 -6.531 1 88.19 64 VAL B N 1
ATOM 1522 C CA . VAL B 1 64 ? 12.422 -14.93 -6.473 1 88.19 64 VAL B CA 1
ATOM 1523 C C . VAL B 1 64 ? 11.859 -16.312 -6.145 1 88.19 64 VAL B C 1
ATOM 1525 O O . VAL B 1 64 ? 12.203 -17.297 -6.797 1 88.19 64 VAL B O 1
ATOM 1528 N N . ASP B 1 65 ? 11.062 -16.438 -5.047 1 89.94 65 ASP B N 1
ATOM 1529 C CA . ASP B 1 65 ? 10.312 -17.641 -4.727 1 89.94 65 ASP B CA 1
ATOM 1530 C C . ASP B 1 65 ? 8.922 -17.594 -5.355 1 89.94 65 ASP B C 1
ATOM 1532 O O . ASP B 1 65 ? 8.031 -16.891 -4.875 1 89.94 65 ASP B O 1
ATOM 1536 N N . LEU B 1 66 ? 8.789 -18.297 -6.375 1 84.56 66 LEU B N 1
ATOM 1537 C CA . LEU B 1 66 ? 7.516 -18.328 -7.09 1 84.56 66 LEU B CA 1
ATOM 1538 C C . LEU B 1 66 ? 6.605 -19.422 -6.539 1 84.56 66 LEU B C 1
ATOM 1540 O O . LEU B 1 66 ? 6.996 -20.594 -6.492 1 84.56 66 LEU B O 1
ATOM 1544 N N . ARG B 1 67 ? 5.484 -19.031 -6.121 1 82.81 67 ARG B N 1
ATOM 1545 C CA . ARG B 1 67 ? 4.477 -19.953 -5.602 1 82.81 67 ARG B CA 1
ATOM 1546 C C . ARG B 1 67 ? 3.186 -19.859 -6.406 1 82.81 67 ARG B C 1
ATOM 1548 O O . ARG B 1 67 ? 2.771 -18.781 -6.812 1 82.81 67 ARG B O 1
ATOM 1555 N N . ILE B 1 68 ? 2.701 -21.031 -6.719 1 76.06 68 ILE B N 1
ATOM 1556 C CA . ILE B 1 68 ? 1.448 -21.109 -7.461 1 76.06 68 ILE B CA 1
ATOM 1557 C C . ILE B 1 68 ? 0.31 -21.484 -6.52 1 76.06 68 ILE B C 1
ATOM 1559 O O . ILE B 1 68 ? 0.443 -22.422 -5.723 1 76.06 68 ILE B O 1
ATOM 1563 N N . MET B 1 69 ? -0.675 -20.75 -6.469 1 73.81 69 MET B N 1
ATOM 1564 C CA . MET B 1 69 ? -1.882 -21.016 -5.691 1 73.81 69 MET B CA 1
ATOM 1565 C C . MET B 1 69 ? -3.066 -21.312 -6.605 1 73.81 69 MET B C 1
ATOM 1567 O O . MET B 1 69 ? -3.615 -20.391 -7.227 1 73.81 69 MET B O 1
ATOM 1571 N N . PRO B 1 70 ? -3.332 -22.641 -6.711 1 63.19 70 PRO B N 1
ATOM 1572 C CA . PRO B 1 70 ? -4.543 -22.953 -7.469 1 63.19 70 PRO B CA 1
ATOM 1573 C C . PRO B 1 70 ? -5.816 -22.5 -6.766 1 63.19 70 PRO B C 1
ATOM 1575 O O . PRO B 1 70 ? -5.961 -22.688 -5.555 1 63.19 70 PRO B O 1
ATOM 1578 N N . GLU B 1 71 ? -6.395 -21.484 -7.289 1 59.75 71 GLU B N 1
ATOM 1579 C CA . GLU B 1 71 ? -7.703 -21.109 -6.746 1 59.75 71 GLU B CA 1
ATOM 1580 C C . GLU B 1 71 ? -8.797 -22.047 -7.273 1 59.75 71 GLU B C 1
ATOM 1582 O O . GLU B 1 71 ? -8.82 -22.375 -8.461 1 59.75 71 GLU B O 1
ATOM 1587 N N . GLN B 1 72 ? -9.344 -22.938 -6.449 1 50.94 72 GLN B N 1
ATOM 1588 C CA . GLN B 1 72 ? -10.484 -23.719 -6.922 1 50.94 72 GLN B CA 1
ATOM 1589 C C . GLN B 1 72 ? -11.516 -22.828 -7.609 1 50.94 72 GLN B C 1
ATOM 1591 O O . GLN B 1 72 ? -11.945 -21.812 -7.047 1 50.94 72 GLN B O 1
ATOM 1596 N N . THR B 1 73 ? -11.25 -22.625 -8.773 1 44.47 73 THR B N 1
ATOM 1597 C CA . THR B 1 73 ? -12.109 -21.828 -9.641 1 44.47 73 THR B CA 1
ATOM 1598 C C . THR B 1 73 ? -13.562 -22.25 -9.5 1 44.47 73 THR B C 1
ATOM 1600 O O . THR B 1 73 ? -14.008 -23.203 -10.148 1 44.47 73 THR B O 1
ATOM 1603 N N . ARG B 1 74 ? -14.195 -22.891 -8.594 1 41.88 74 ARG B N 1
ATOM 1604 C CA . ARG B 1 74 ? -15.617 -22.859 -8.93 1 41.88 74 ARG B CA 1
ATOM 1605 C C . ARG B 1 74 ? -16.047 -21.453 -9.336 1 41.88 74 ARG B C 1
ATOM 1607 O O . ARG B 1 74 ? -15.531 -20.469 -8.805 1 41.88 74 ARG B O 1
ATOM 1614 N N . ARG B 1 75 ? -16.594 -21.266 -10.492 1 44 75 ARG B N 1
ATOM 1615 C CA . ARG B 1 75 ? -17.203 -20.094 -11.086 1 44 75 ARG B CA 1
ATOM 1616 C C . ARG B 1 75 ? -17.406 -19 -10.039 1 44 75 ARG B C 1
ATOM 1618 O O . ARG B 1 75 ? -17.375 -17.812 -10.367 1 44 75 A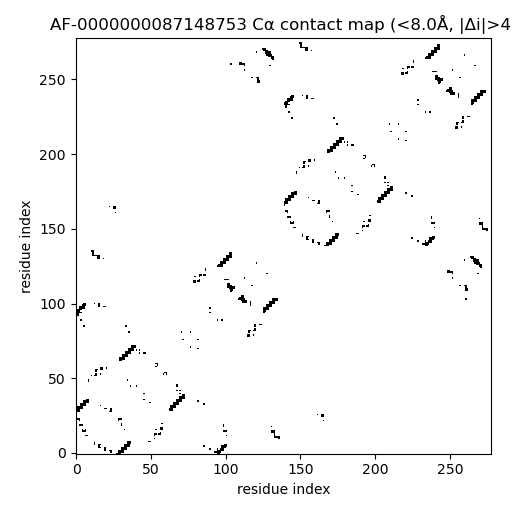RG B O 1
ATOM 1625 N N . ASP B 1 76 ? -18.125 -19.328 -9 1 40.66 76 ASP B N 1
ATOM 1626 C CA . ASP B 1 76 ? -18.547 -18.391 -7.953 1 40.66 76 ASP B CA 1
ATOM 1627 C C . ASP B 1 76 ? -17.438 -18.203 -6.91 1 40.66 76 ASP B C 1
ATOM 1629 O O . ASP B 1 76 ? -17.5 -18.781 -5.824 1 40.66 76 ASP B O 1
ATOM 1633 N N . LEU B 1 77 ? -16.25 -18.25 -7.285 1 48.88 77 LEU B N 1
ATOM 1634 C CA . LEU B 1 77 ? -15.281 -18.094 -6.207 1 48.88 77 LEU B CA 1
ATOM 1635 C C . LEU B 1 77 ? -15.555 -16.797 -5.434 1 48.88 77 LEU B C 1
ATOM 1637 O O . LEU B 1 77 ? -15.5 -15.703 -6.004 1 48.88 77 LEU B O 1
ATOM 1641 N N . PRO B 1 78 ? -16.156 -16.875 -4.406 1 53.16 78 PRO B N 1
ATOM 1642 C CA . PRO B 1 78 ? -16.453 -15.656 -3.646 1 53.16 78 PRO B CA 1
ATOM 1643 C C . PRO B 1 78 ? -15.195 -14.836 -3.35 1 53.16 78 PRO B C 1
ATOM 1645 O O . PRO B 1 78 ? -14.109 -15.406 -3.189 1 53.16 78 PRO B O 1
ATOM 1648 N N . THR B 1 79 ? -15.039 -13.672 -3.943 1 56.94 79 THR B N 1
ATOM 1649 C CA . THR B 1 79 ? -14.078 -12.633 -3.574 1 56.94 79 THR B CA 1
ATOM 1650 C C . THR B 1 79 ? -13.445 -12.938 -2.217 1 56.94 79 THR B C 1
ATOM 1652 O O . THR B 1 79 ? -12.234 -12.797 -2.043 1 56.94 79 THR B O 1
ATOM 1655 N N . GLY B 1 80 ? -14.156 -13.602 -1.469 1 66.5 80 GLY B N 1
ATOM 1656 C CA . GLY B 1 80 ? -13.711 -13.891 -0.114 1 66.5 80 GLY B CA 1
ATOM 1657 C C . GLY B 1 80 ? -12.664 -14.984 -0.05 1 66.5 80 GLY B C 1
ATOM 1658 O O . GLY B 1 80 ? -11.703 -14.883 0.709 1 66.5 80 GLY B O 1
ATOM 1659 N N . ARG B 1 81 ? -12.648 -15.852 -1.085 1 76.25 81 ARG B N 1
ATOM 1660 C CA . ARG B 1 81 ? -11.75 -17 -0.975 1 76.25 81 ARG B CA 1
ATOM 1661 C C . ARG B 1 81 ? -10.336 -16.641 -1.408 1 76.25 81 ARG B C 1
ATOM 1663 O O . ARG B 1 81 ? -9.367 -17.031 -0.756 1 76.25 81 ARG B O 1
ATOM 1670 N N . THR B 1 82 ? -10.211 -15.984 -2.574 1 83.31 82 THR B N 1
ATOM 1671 C CA . THR B 1 82 ? -8.891 -15.578 -3.057 1 83.31 82 THR B CA 1
ATOM 1672 C C . THR B 1 82 ? -8.164 -14.742 -2.01 1 83.31 82 THR B C 1
ATOM 1674 O O . THR B 1 82 ? -7.023 -15.031 -1.657 1 83.31 82 THR B O 1
ATOM 1677 N N . ALA B 1 83 ? -8.859 -13.789 -1.504 1 88.31 83 ALA B N 1
ATOM 1678 C CA . ALA B 1 83 ? -8.266 -12.922 -0.49 1 88.31 83 ALA B CA 1
ATOM 1679 C C . ALA B 1 83 ? -7.867 -13.727 0.749 1 88.31 83 ALA B C 1
ATOM 1681 O O . ALA B 1 83 ? -6.781 -13.531 1.301 1 88.31 83 ALA B O 1
ATOM 1682 N N . ASN B 1 84 ? -8.773 -14.602 1.144 1 87.38 84 ASN B N 1
ATOM 1683 C CA . ASN B 1 84 ? -8.5 -15.414 2.322 1 87.38 84 ASN B CA 1
ATOM 1684 C C . ASN B 1 84 ? -7.27 -16.297 2.125 1 87.38 84 ASN B C 1
ATOM 1686 O O . ASN B 1 84 ? -6.48 -16.484 3.051 1 87.38 84 ASN B O 1
ATOM 1690 N N . HIS B 1 85 ? -7.148 -16.812 0.994 1 86.44 85 HIS B N 1
ATOM 1691 C CA . HIS B 1 85 ? -5.98 -17.641 0.713 1 86.44 85 HIS B CA 1
ATOM 1692 C C . HIS B 1 85 ? -4.699 -16.812 0.751 1 86.44 85 HIS B C 1
ATOM 1694 O O . HIS B 1 85 ? -3.695 -17.25 1.322 1 86.44 85 HIS B O 1
ATOM 1700 N N . ILE B 1 86 ? -4.699 -15.672 0.145 1 90.62 86 ILE B N 1
ATOM 1701 C CA . ILE B 1 86 ? -3.535 -14.789 0.156 1 90.62 86 ILE B CA 1
ATOM 1702 C C . ILE B 1 86 ? -3.174 -14.43 1.596 1 90.62 86 ILE B C 1
ATOM 1704 O O . ILE B 1 86 ? -1.999 -14.461 1.973 1 90.62 86 ILE B O 1
ATOM 1708 N N . LEU B 1 87 ? -4.211 -14.156 2.359 1 92.44 87 LEU B N 1
ATOM 1709 C CA . LEU B 1 87 ? -3.992 -13.797 3.756 1 92.44 87 LEU B CA 1
ATOM 1710 C C . LEU B 1 87 ? -3.453 -14.984 4.543 1 92.44 87 LEU B C 1
ATOM 1712 O O . LEU B 1 87 ? -2.631 -14.82 5.445 1 92.44 87 LEU B O 1
ATOM 1716 N N . GLN B 1 88 ? -3.922 -16.156 4.188 1 90.56 88 GLN B N 1
ATOM 1717 C CA . GLN B 1 88 ? -3.402 -17.359 4.828 1 90.56 88 GLN B CA 1
ATOM 1718 C C . GLN B 1 88 ? -1.927 -17.578 4.5 1 90.56 88 GLN B C 1
ATOM 1720 O O . GLN B 1 88 ? -1.13 -17.906 5.383 1 90.56 88 GLN B O 1
ATOM 1725 N N . VAL B 1 89 ? -1.574 -17.391 3.254 1 90.62 89 VAL B N 1
ATOM 1726 C CA . VAL B 1 89 ? -0.176 -17.5 2.852 1 90.62 89 VAL B CA 1
ATOM 1727 C C . VAL B 1 89 ? 0.658 -16.453 3.594 1 90.62 89 VAL B C 1
ATOM 1729 O O . VAL B 1 89 ? 1.759 -16.75 4.062 1 90.62 89 VAL B O 1
ATOM 1732 N N . ALA B 1 90 ? 0.132 -15.234 3.691 1 93.5 90 ALA B N 1
ATOM 1733 C CA . ALA B 1 90 ? 0.817 -14.172 4.426 1 93.5 90 ALA B CA 1
ATOM 1734 C C . ALA B 1 90 ? 1.028 -14.57 5.887 1 93.5 90 ALA B C 1
ATOM 1736 O O . ALA B 1 90 ? 2.084 -14.297 6.461 1 93.5 90 ALA B O 1
ATOM 1737 N N . GLU B 1 91 ? 0.03 -15.148 6.449 1 92.88 91 GLU B N 1
ATOM 1738 C CA . GLU B 1 91 ? 0.149 -15.594 7.836 1 92.88 91 GLU B CA 1
ATOM 1739 C C . GLU B 1 91 ? 1.247 -16.641 7.984 1 92.88 91 GLU B C 1
ATOM 1741 O O . GLU B 1 91 ? 1.994 -16.625 8.969 1 92.88 91 GLU B O 1
ATOM 1746 N N . ASP B 1 92 ? 1.36 -17.5 7.066 1 91.75 92 ASP B N 1
ATOM 1747 C CA . ASP B 1 92 ? 2.314 -18.609 7.109 1 91.75 92 ASP B CA 1
ATOM 1748 C C . ASP B 1 92 ? 3.744 -18.094 6.926 1 91.75 92 ASP B C 1
ATOM 1750 O O . ASP B 1 92 ? 4.656 -18.531 7.629 1 91.75 92 ASP B O 1
ATOM 1754 N N . ILE B 1 93 ? 3.996 -17.156 6.055 1 92.75 93 ILE B N 1
ATOM 1755 C CA . ILE B 1 93 ? 5.363 -16.781 5.715 1 92.75 93 ILE B CA 1
ATOM 1756 C C . ILE B 1 93 ? 5.754 -15.516 6.484 1 92.75 93 ILE B C 1
ATOM 1758 O O . ILE B 1 93 ? 6.93 -15.164 6.547 1 92.75 93 ILE B O 1
ATOM 1762 N N . ASP B 1 94 ? 4.727 -14.812 7.051 1 94.75 94 ASP B N 1
ATOM 1763 C CA . ASP B 1 94 ? 4.938 -13.633 7.883 1 94.75 94 ASP B CA 1
ATOM 1764 C C . ASP B 1 94 ? 5.742 -12.57 7.141 1 94.75 94 ASP B C 1
ATOM 1766 O O . ASP B 1 94 ? 6.785 -12.117 7.625 1 94.75 94 ASP B O 1
ATOM 1770 N N . PRO B 1 95 ? 5.254 -12.109 6.027 1 96.75 95 PRO B N 1
ATOM 1771 C CA . PRO B 1 95 ? 5.977 -11.109 5.246 1 96.75 95 PRO B CA 1
ATOM 1772 C C . PRO B 1 95 ? 6.02 -9.742 5.934 1 96.75 95 PRO B C 1
ATOM 1774 O O . PRO B 1 95 ? 5.207 -9.469 6.82 1 96.75 95 PRO B O 1
ATOM 1777 N N . ASP B 1 96 ? 6.977 -8.922 5.516 1 96.19 96 ASP B N 1
ATOM 1778 C CA . ASP B 1 96 ? 7.074 -7.543 5.992 1 96.19 96 ASP B CA 1
ATOM 1779 C C . ASP B 1 96 ? 6.164 -6.617 5.184 1 96.19 96 ASP B C 1
ATOM 1781 O O . ASP B 1 96 ? 5.727 -5.578 5.684 1 96.19 96 ASP B O 1
ATOM 1785 N N . TYR B 1 97 ? 5.902 -7.031 3.939 1 97.38 97 TYR B N 1
ATOM 1786 C CA . TYR B 1 97 ? 5.016 -6.301 3.043 1 97.38 97 TYR B CA 1
ATOM 1787 C C . TYR B 1 97 ? 4.215 -7.254 2.166 1 97.38 97 TYR B C 1
ATOM 1789 O O . TYR B 1 97 ? 4.691 -8.344 1.828 1 97.38 97 TYR B O 1
ATOM 1797 N N . ILE B 1 98 ? 3.045 -6.82 1.836 1 97.19 98 ILE B N 1
ATOM 1798 C CA . ILE B 1 98 ? 2.256 -7.445 0.78 1 97.19 98 ILE B CA 1
ATOM 1799 C C . ILE B 1 98 ? 2.066 -6.461 -0.374 1 97.19 98 ILE B C 1
ATOM 1801 O O . ILE B 1 98 ? 1.747 -5.293 -0.154 1 97.19 98 ILE B O 1
ATOM 1805 N N . VAL B 1 99 ? 2.295 -6.879 -1.562 1 97 99 VAL B N 1
ATOM 1806 C CA . VAL B 1 99 ? 2.082 -6.062 -2.752 1 97 99 VAL B CA 1
ATOM 1807 C C . VAL B 1 99 ? 0.958 -6.66 -3.596 1 97 99 VAL B C 1
ATOM 1809 O O . VAL B 1 99 ? 0.996 -7.844 -3.941 1 97 99 VAL B O 1
ATOM 1812 N N . ILE B 1 100 ? -0.033 -5.844 -3.924 1 94.25 100 ILE B N 1
ATOM 1813 C CA . ILE B 1 100 ? -1.164 -6.305 -4.723 1 94.25 100 ILE B CA 1
ATOM 1814 C C . ILE B 1 100 ? -1.482 -5.281 -5.805 1 94.25 100 ILE B C 1
ATOM 1816 O O . ILE B 1 100 ? -1.023 -4.137 -5.742 1 94.25 100 ILE B O 1
ATOM 1820 N N . GLY B 1 101 ? -2.217 -5.785 -6.77 1 90.94 101 GLY B N 1
ATOM 1821 C CA . GLY B 1 101 ? -2.65 -4.906 -7.844 1 90.94 101 GLY B CA 1
ATOM 1822 C C . GLY B 1 101 ? -4.07 -4.402 -7.664 1 90.94 101 GLY B C 1
ATOM 1823 O O . GLY B 1 101 ? -4.887 -5.051 -7.008 1 90.94 101 GLY B O 1
ATOM 1824 N N . SER B 1 102 ? -4.336 -3.25 -8.18 1 81.56 102 SER B N 1
ATOM 1825 C CA . SER B 1 102 ? -5.688 -2.709 -8.25 1 81.56 102 SER B CA 1
ATOM 1826 C C . SER B 1 102 ? -6.059 -2.334 -9.68 1 81.56 102 SER B C 1
ATOM 1828 O O . SER B 1 102 ? -5.227 -1.816 -10.43 1 81.56 102 SER B O 1
ATOM 1830 N N . ARG B 1 103 ? -7.176 -2.992 -10.219 1 70.31 103 ARG B N 1
ATOM 1831 C CA . ARG B 1 103 ? -7.637 -2.701 -11.57 1 70.31 103 ARG B CA 1
ATOM 1832 C C . ARG B 1 103 ? -8.562 -1.489 -11.586 1 70.31 103 ARG B C 1
ATOM 1834 O O . ARG B 1 103 ? -9.367 -1.305 -10.672 1 70.31 103 ARG B O 1
ATOM 1841 N N . LYS B 1 104 ? -8.289 -0.562 -12.461 1 56.97 104 LYS B N 1
ATOM 1842 C CA . LYS B 1 104 ? -9.172 0.59 -12.648 1 56.97 104 LYS B CA 1
ATOM 1843 C C . LYS B 1 104 ? -10.336 0.251 -13.562 1 56.97 104 LYS B C 1
ATOM 1845 O O . LYS B 1 104 ? -10.133 -0.167 -14.703 1 56.97 104 LYS B O 1
ATOM 1850 N N . ARG B 1 105 ? -11.445 -0.663 -13.289 1 51.12 105 ARG B N 1
ATOM 1851 C CA . ARG B 1 105 ? -12.492 -0.943 -14.266 1 51.12 105 ARG B CA 1
ATOM 1852 C C . ARG B 1 105 ? -13.227 0.332 -14.656 1 51.12 105 ARG B C 1
ATOM 1854 O O . ARG B 1 105 ? -14.109 0.305 -15.523 1 51.12 105 ARG B O 1
ATOM 1861 N N . THR B 1 106 ? -13.039 1.494 -14.641 1 47.06 106 THR B N 1
ATOM 1862 C CA . THR B 1 106 ? -14.219 2.34 -14.773 1 47.06 106 THR B CA 1
ATOM 1863 C C . THR B 1 106 ? -14.68 2.402 -16.234 1 47.06 106 THR B C 1
ATOM 1865 O O . THR B 1 106 ? -13.859 2.463 -17.141 1 47.06 106 THR B O 1
ATOM 1868 N N . GLY B 1 107 ? -15.617 1.671 -16.75 1 46.19 107 GLY B N 1
ATOM 1869 C CA . GLY B 1 107 ? -16.188 2.389 -17.875 1 46.19 107 GLY B CA 1
ATOM 1870 C C . GLY B 1 107 ? -16.094 3.896 -17.734 1 46.19 107 GLY B C 1
ATOM 1871 O O . GLY B 1 107 ? -15.773 4.598 -18.688 1 46.19 107 GLY B O 1
ATOM 1872 N N . LEU B 1 108 ? -16.656 4.684 -16.75 1 49.12 108 LEU B N 1
ATOM 1873 C CA . LEU B 1 108 ? -16.578 6.121 -16.531 1 49.12 108 LEU B CA 1
ATOM 1874 C C . LEU B 1 108 ? -15.352 6.469 -15.688 1 49.12 108 LEU B C 1
ATOM 1876 O O . LEU B 1 108 ? -15.133 7.637 -15.344 1 49.12 108 LEU B O 1
ATOM 1880 N N . GLY B 1 109 ? -14.289 5.895 -15.516 1 49.22 109 GLY B N 1
ATOM 1881 C CA . GLY B 1 109 ? -12.953 6.176 -15.023 1 49.22 109 GLY B CA 1
ATOM 1882 C C . GLY B 1 109 ? -12.805 5.938 -13.531 1 49.22 109 GLY B C 1
ATOM 1883 O O . GLY B 1 109 ? -11.922 6.512 -12.891 1 49.22 109 GLY B O 1
ATOM 1884 N N . LYS B 1 110 ? -13.875 5.543 -12.727 1 52.31 110 LYS B N 1
ATOM 1885 C CA . LYS B 1 110 ? -13.773 5.566 -11.273 1 52.31 110 LYS B CA 1
ATOM 1886 C C . LYS B 1 110 ? -12.93 4.406 -10.758 1 52.31 110 LYS B C 1
ATOM 1888 O O . LYS B 1 110 ? -13.094 3.268 -11.195 1 52.31 110 LYS B O 1
ATOM 1893 N N . ILE B 1 111 ? -11.766 4.625 -10.422 1 55.66 111 ILE B N 1
ATOM 1894 C CA . ILE B 1 111 ? -10.82 3.686 -9.828 1 55.66 111 ILE B CA 1
ATOM 1895 C C . ILE B 1 111 ? -11.484 2.963 -8.656 1 55.66 111 ILE B C 1
ATOM 1897 O O . ILE B 1 111 ? -11.945 3.6 -7.707 1 55.66 111 ILE B O 1
ATOM 1901 N N . LEU B 1 112 ? -12.195 1.581 -8.914 1 65.88 112 LEU B N 1
ATOM 1902 C CA . LEU B 1 112 ? -12.836 0.791 -7.867 1 65.88 112 LEU B CA 1
ATOM 1903 C C . LEU B 1 112 ? -11.852 -0.204 -7.266 1 65.88 112 LEU B C 1
ATOM 1905 O O . LEU B 1 112 ? -10.938 -0.677 -7.949 1 65.88 112 LEU B O 1
ATOM 1909 N N . LEU B 1 113 ? -11.406 -0.025 -6.082 1 76.19 113 LEU B N 1
ATOM 1910 C CA . LEU B 1 113 ? -10.719 -1.098 -5.367 1 76.19 113 LEU B CA 1
ATOM 1911 C C . LEU B 1 113 ? -11.484 -2.412 -5.5 1 76.19 113 LEU B C 1
ATOM 1913 O O . LEU B 1 113 ? -12.664 -2.49 -5.148 1 76.19 113 LEU B O 1
ATOM 1917 N N . GLY B 1 114 ? -10.883 -3.383 -6.176 1 79.06 114 GLY B N 1
ATOM 1918 C CA . GLY B 1 114 ? -11.516 -4.688 -6.316 1 79.06 114 GLY B CA 1
ATOM 1919 C C . GLY B 1 114 ? -11.828 -5.34 -4.988 1 79.06 114 GLY B C 1
ATOM 1920 O O . GLY B 1 114 ? -11.289 -4.953 -3.951 1 79.06 114 GLY B O 1
ATOM 1921 N N . SER B 1 115 ? -12.68 -6.27 -5.109 1 81.69 115 SER B N 1
ATOM 1922 C CA . SER B 1 115 ? -13.156 -6.949 -3.908 1 81.69 115 SER B CA 1
ATOM 1923 C C . SER B 1 115 ? -12.023 -7.664 -3.186 1 81.69 115 SER B C 1
ATOM 1925 O O . SER B 1 115 ? -11.953 -7.648 -1.955 1 81.69 115 SER B O 1
ATOM 1927 N N . VAL B 1 116 ? -11.102 -8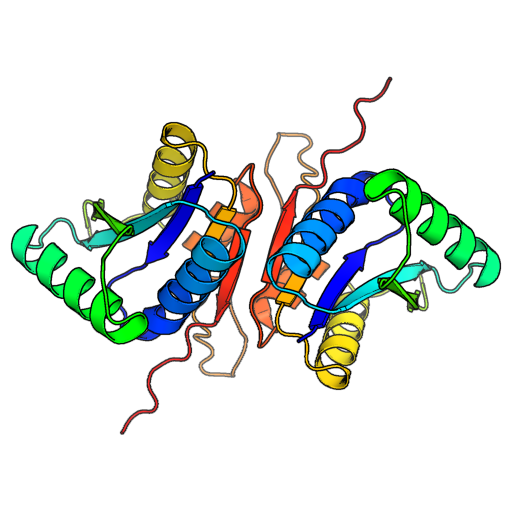.273 -3.893 1 84.5 116 VAL B N 1
ATOM 1928 C CA . VAL B 1 116 ? -9.984 -8.992 -3.279 1 84.5 116 VAL B CA 1
ATOM 1929 C C . VAL B 1 116 ? -9.055 -8 -2.594 1 84.5 116 VAL B C 1
ATOM 1931 O O . VAL B 1 116 ? -8.664 -8.203 -1.441 1 84.5 116 VAL B O 1
ATOM 1934 N N . SER B 1 117 ? -8.695 -6.969 -3.355 1 88.38 117 SER B N 1
ATOM 1935 C CA . SER B 1 117 ? -7.82 -5.953 -2.779 1 88.38 117 SER B CA 1
ATOM 1936 C C . SER B 1 117 ? -8.438 -5.34 -1.525 1 88.38 117 SER B C 1
ATOM 1938 O O . SER B 1 117 ? -7.738 -5.117 -0.531 1 88.38 117 SER B O 1
ATOM 1940 N N . LYS B 1 118 ? -9.703 -5.074 -1.595 1 85.94 118 LYS B N 1
ATOM 1941 C CA . LYS B 1 118 ? -10.391 -4.492 -0.448 1 85.94 118 LYS B CA 1
ATOM 1942 C C . LYS B 1 118 ? -10.297 -5.402 0.772 1 85.94 118 LYS B C 1
ATOM 1944 O O . LYS B 1 118 ? -10.031 -4.938 1.883 1 85.94 118 LYS B O 1
ATOM 1949 N N . LEU B 1 119 ? -10.523 -6.633 0.546 1 86.81 119 LEU B N 1
ATOM 1950 C CA . LEU B 1 119 ? -10.484 -7.59 1.646 1 86.81 119 LEU B CA 1
ATOM 1951 C C . LEU B 1 119 ? -9.07 -7.707 2.213 1 86.81 119 LEU B C 1
ATOM 1953 O O . LEU B 1 119 ? -8.891 -7.801 3.43 1 86.81 119 LEU B O 1
ATOM 1957 N N . ILE B 1 120 ? -8.086 -7.719 1.429 1 91.06 120 ILE B N 1
ATOM 1958 C CA . ILE B 1 120 ? -6.707 -7.797 1.884 1 91.06 120 ILE B CA 1
ATOM 1959 C C . ILE B 1 120 ? -6.359 -6.559 2.707 1 91.06 120 ILE B C 1
ATOM 1961 O O . ILE B 1 120 ? -5.801 -6.668 3.799 1 91.06 120 ILE B O 1
ATOM 1965 N N . LEU B 1 121 ? -6.758 -5.453 2.174 1 91.31 121 LEU B N 1
ATOM 1966 C CA . LEU B 1 121 ? -6.461 -4.191 2.844 1 91.31 121 LEU B CA 1
ATOM 1967 C C . LEU B 1 121 ? -7.16 -4.117 4.199 1 91.31 121 LEU B C 1
ATOM 1969 O O . LEU B 1 121 ? -6.617 -3.551 5.148 1 91.31 121 LEU B O 1
ATOM 1973 N N . SER B 1 122 ? -8.234 -4.711 4.273 1 87.62 122 SER B N 1
ATOM 1974 C CA . SER B 1 122 ? -9.039 -4.637 5.488 1 87.62 122 SER B CA 1
ATOM 1975 C C . SER B 1 122 ? -8.547 -5.625 6.543 1 87.62 122 SER B C 1
ATOM 1977 O O . SER B 1 122 ? -8.789 -5.441 7.738 1 87.62 122 SER B O 1
ATOM 1979 N N . ASN B 1 123 ? -7.781 -6.625 6.086 1 88.31 123 ASN B N 1
ATOM 1980 C CA . ASN B 1 123 ? -7.508 -7.711 7.023 1 88.31 123 ASN B CA 1
ATOM 1981 C C . ASN B 1 123 ? -6.008 -7.926 7.207 1 88.31 123 ASN B C 1
ATOM 1983 O O . ASN B 1 123 ? -5.582 -8.594 8.156 1 88.31 123 ASN B O 1
ATOM 1987 N N . ALA B 1 124 ? -5.242 -7.391 6.352 1 90.81 124 ALA B N 1
ATOM 1988 C CA . ALA B 1 124 ? -3.799 -7.594 6.445 1 90.81 124 ALA B CA 1
ATOM 1989 C C . ALA B 1 124 ? -3.244 -7.008 7.738 1 90.81 124 ALA B C 1
ATOM 1991 O O . ALA B 1 124 ? -3.672 -5.934 8.172 1 90.81 124 ALA B O 1
ATOM 1992 N N . GLU B 1 125 ? -2.246 -7.645 8.32 1 88.75 125 GLU B N 1
ATOM 1993 C CA . GLU B 1 125 ? -1.626 -7.199 9.562 1 88.75 125 GLU B CA 1
ATOM 1994 C C . GLU B 1 125 ? -0.274 -6.543 9.305 1 88.75 125 GLU B C 1
ATOM 1996 O O . GLU B 1 125 ? 0.431 -6.168 10.242 1 88.75 125 GLU B O 1
ATOM 2001 N N . VAL B 1 126 ? 0.118 -6.535 8.102 1 93.81 126 VAL B N 1
ATOM 2002 C CA . VAL B 1 126 ? 1.371 -5.918 7.68 1 93.81 126 VAL B CA 1
ATOM 2003 C C . VAL B 1 126 ? 1.093 -4.852 6.625 1 93.81 126 VAL B C 1
ATOM 2005 O O . VAL B 1 126 ? 0.005 -4.809 6.047 1 93.81 126 VAL B O 1
ATOM 2008 N N . PRO B 1 127 ? 2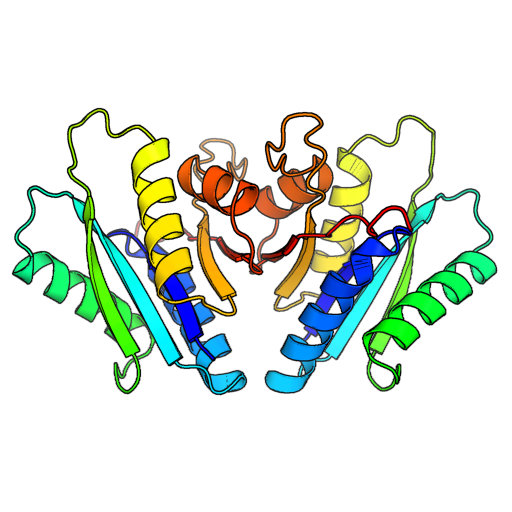.014 -3.965 6.367 1 96.44 127 PRO B N 1
ATOM 2009 C CA . PRO B 1 127 ? 1.798 -2.955 5.328 1 96.44 127 PRO B CA 1
ATOM 2010 C C . PRO B 1 127 ? 1.481 -3.57 3.967 1 96.44 127 PRO B C 1
ATOM 2012 O O . PRO B 1 127 ? 2.078 -4.582 3.588 1 96.44 127 PRO B O 1
ATOM 2015 N N . VAL B 1 128 ? 0.499 -2.971 3.27 1 96.69 128 VAL B N 1
ATOM 2016 C CA . VAL B 1 128 ? 0.096 -3.432 1.944 1 96.69 128 VAL B CA 1
ATOM 2017 C C . VAL B 1 128 ? 0.391 -2.35 0.908 1 96.69 128 VAL B C 1
ATOM 2019 O O . VAL B 1 128 ? 0.024 -1.187 1.095 1 96.69 128 VAL B O 1
ATOM 2022 N N . VAL B 1 129 ? 1.082 -2.744 -0.116 1 97.25 129 VAL B N 1
ATOM 2023 C CA . VAL B 1 129 ? 1.345 -1.856 -1.244 1 97.25 129 VAL B CA 1
ATOM 2024 C C . VAL B 1 129 ? 0.366 -2.156 -2.377 1 97.25 129 VAL B C 1
ATOM 2026 O O . VAL B 1 129 ? 0.296 -3.287 -2.863 1 97.25 129 VAL B O 1
ATOM 2029 N N . THR B 1 130 ? -0.402 -1.206 -2.734 1 95.31 130 THR B N 1
ATOM 2030 C CA . THR B 1 130 ? -1.322 -1.348 -3.857 1 95.31 130 THR B CA 1
ATOM 2031 C C . THR B 1 130 ? -0.771 -0.653 -5.098 1 95.31 130 THR B C 1
ATOM 2033 O O . THR B 1 130 ? -0.346 0.502 -5.035 1 95.31 130 THR B O 1
ATOM 2036 N N . VAL B 1 131 ? -0.764 -1.35 -6.215 1 94.06 131 VAL B N 1
ATOM 2037 C CA . VAL B 1 131 ? -0.224 -0.857 -7.477 1 94.06 131 VAL B CA 1
ATOM 2038 C C . VAL B 1 131 ? -1.328 -0.822 -8.531 1 94.06 131 VAL B C 1
ATOM 2040 O O . VAL B 1 131 ? -2.076 -1.79 -8.688 1 94.06 131 VAL B O 1
ATOM 2043 N N . GLU B 1 132 ? -1.462 0.282 -9.148 1 86.38 132 GLU B N 1
ATOM 2044 C CA . GLU B 1 132 ? -2.434 0.352 -10.234 1 86.38 132 GLU B CA 1
ATOM 2045 C C . GLU B 1 132 ? -2.012 -0.526 -11.406 1 86.38 132 GLU B C 1
ATOM 2047 O O . GLU B 1 132 ? -0.886 -0.416 -11.898 1 86.38 132 GLU B O 1
ATOM 2052 N N . GLN B 1 133 ? -2.906 -1.425 -11.781 1 78.62 133 GLN B N 1
ATOM 2053 C CA . GLN B 1 133 ? -2.668 -2.273 -12.945 1 78.62 133 GLN B CA 1
ATOM 2054 C C . GLN B 1 133 ? -3.256 -1.654 -14.203 1 78.62 133 GLN B C 1
ATOM 2056 O O . GLN B 1 133 ? -4.473 -1.481 -14.312 1 78.62 133 GLN B O 1
ATOM 2061 N N . LYS B 1 134 ? -2.389 -0.855 -14.844 1 62.19 134 LYS B N 1
ATOM 2062 C CA . LYS B 1 134 ? -2.846 -0.232 -16.078 1 62.19 134 LYS B CA 1
ATOM 2063 C C . LYS B 1 134 ? -3.168 -1.282 -17.141 1 62.19 134 LYS B C 1
ATOM 2065 O O . LYS B 1 134 ? -2.49 -2.309 -17.234 1 62.19 134 LYS B O 1
ATOM 2070 N N . ARG B 1 135 ? -4.523 -1.302 -17.453 1 53.16 135 ARG B N 1
ATOM 2071 C CA . ARG B 1 135 ? -4.859 -2.219 -18.531 1 53.16 135 ARG B CA 1
ATOM 2072 C C . ARG B 1 135 ? -3.973 -1.973 -19.75 1 53.16 135 ARG B C 1
ATOM 2074 O O . ARG B 1 135 ? -3.523 -0.848 -19.984 1 53.16 135 ARG B O 1
ATOM 2081 N N . ARG B 1 136 ? -3.307 -2.984 -20.375 1 46.34 136 ARG B N 1
ATOM 2082 C CA . ARG B 1 136 ? -2.648 -2.875 -21.672 1 46.34 136 ARG B CA 1
ATOM 2083 C C . ARG B 1 136 ? -3.414 -1.931 -22.594 1 46.34 136 ARG B C 1
ATOM 2085 O O . ARG B 1 136 ? -4.645 -1.977 -22.656 1 46.34 136 ARG B O 1
ATOM 2092 N N . ALA B 1 137 ? -2.902 -0.673 -23.094 1 41 137 ALA B N 1
ATOM 2093 C CA . ALA B 1 137 ? -3.451 -0.074 -24.297 1 41 137 ALA B CA 1
ATOM 2094 C C . ALA B 1 137 ? -3.961 -1.146 -25.266 1 41 137 ALA B C 1
ATOM 2096 O O . ALA B 1 137 ? -3.363 -2.219 -25.375 1 41 137 ALA B O 1
ATOM 2097 N N . GLU B 1 138 ? -5.316 -1.376 -25.609 1 36.34 138 GLU B N 1
ATOM 2098 C CA . GLU B 1 138 ? -5.621 -1.833 -26.969 1 36.34 138 GLU B CA 1
ATOM 2099 C C . GLU B 1 138 ? -4.543 -1.398 -27.953 1 36.34 138 GLU B C 1
ATOM 2101 O O . GLU B 1 138 ? -4.219 -0.212 -28.047 1 36.34 138 GLU B O 1
ATOM 2106 N N . ALA B 1 139 ? -3.559 -2.119 -28.312 1 28.75 139 ALA B N 1
ATOM 2107 C CA . ALA B 1 139 ? -2.934 -1.96 -29.625 1 28.75 139 ALA B CA 1
ATOM 2108 C C . ALA B 1 139 ? -3.984 -1.769 -30.719 1 28.75 139 ALA B C 1
ATOM 2110 O O . ALA B 1 139 ? -5.062 -2.365 -30.656 1 28.75 139 ALA B O 1
#

pLDDT: mean 79.68, std 16.58, range [28.75, 97.44]

Organism: NCBI:txid1816183

InterPro domains:
  IPR006015 Universal stress protein A family [PR01438] (92-104)
  IPR006015 Universal stress protein A family [PR01438] (110-132)
  IPR006016 UspA [PF00582] (3-131)
  IPR014729 Rossmann-like alpha/beta/alpha sandwich fold [G3DSA:3.40.50.620] (1-138)

Sequence (278 aa):
MVILAAIDRDPGCKGVVETADDLATSMDMELVILHVVPEEGDEEGAREEVTEIVRSAIGDLEGVDLRIMPEQTRRDLPTGRTANHILQVAEDIDPDYIVIGSRKRTGLGKILLGSVSKLILSNAEVPVVTVEQKRRAEAMVILAAIDRDPGCKGVVETADDLATSMDMELVILHVVPEEGDEEGAREEVTEIVRSAIGDLEGVDLRIMPEQTRRDLPTGRTANHILQVAEDIDPDYIVIGSRKRTGLGKILLGSVSKLILSNAEVPVVTVEQKRRAEA

Foldseek 3Di:
DEEEEEDELALLCLQLLLVQVVVCVVVVHQYEYEYEYALPDDPVVSVVSVVVSNCVNPVDCVRYHYHYHHDPPPVCPDLVPVLVVSQVVCVVVVHQEYEYEFEQPDPPRHRDGDSSNVSNVVDPPHYYHYHYRDHPPPD/DEEEEEDELALLCLQLLLVQVVVCVVVVHAYEYEYEYAQPDDPVVSVVSVVVSNCVNPVDCVRYHYHYHHDPPPVCSDLVPVLVVSQVVCVVVVHQEYEYEFEQPDPPRHRDGDSSNVSNVVDPPHYYHYHYRPHPPPD

Radius of gyration: 19.0 Å; Cα contacts (8 Å, |Δi|>4): 542; chains: 2; bounding box: 36×54×59 Å

Nearest PDB structures (foldseek):
  6hcd-assembly1_A  TM=7.590E-01  e=1.430E-07  Archaeoglobus fulgidus
  2z08-assembly1_A  TM=7.219E-01  e=6.656E-08  Thermus thermophilus
  7dy2-assembly2_I  TM=4.229E-01  e=6.377E-03  Synechococcus elongatus PCC 7942 = FACHB-805
  4tld-assembly1_C  TM=3.965E-01  e=5.614E-03  Synechococcus elongatus PCC 7942 = FACHB-805
  4tl9-assembly1_C  TM=4.017E-01  e=1.460E-02  Synechococcus elongatus PCC 7942 = FACHB-805